Protein AF-U4KKZ5-F1 (afdb_monomer)

Radius of gyration: 17.76 Å; Cα contacts (8 Å, |Δi|>4): 290; chains: 1; bounding box: 49×35×43 Å

Sequence (247 aa):
MKKPMIKIVYAYENKEDYIIRKEMIDYLNNRIDDILEKLKKNFYLIELPEAIVYTTYDLATNIFSDNRIPAFTRNGVIYIEPLEVYWLNYYEKLFKKKEFITSYYKNSIKEEILTILTHEMTHDSELFVDMPWDSDIWFEEGFCFYMPRKYLLSEAQYEEVVKIEKEKIINSKLKIGDESISMFGADSYDKESNLTLELLYAQAFLTVNQIMSYYKDDLIEPFKLYHEWFNEGMKEPLIRKFKHCFK

pLDDT: mean 89.56, std 10.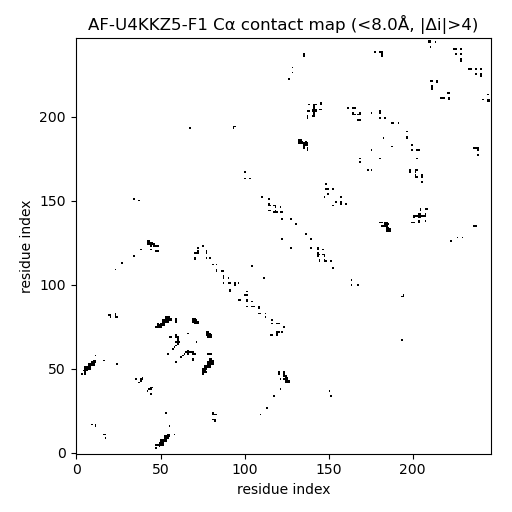39, range [40.94, 98.56]

Nearest PDB structures (foldseek):
  6kay-assembly1_A  TM=1.861E-01  e=1.466E+00  Homo sapiens

Structure (mmCIF, N/CA/C/O backbone):
data_AF-U4KKZ5-F1
#
_entry.id   AF-U4KKZ5-F1
#
loop_
_atom_site.group_PDB
_atom_site.id
_atom_site.type_symbol
_atom_site.label_atom_id
_atom_site.label_alt_id
_atom_site.label_comp_id
_atom_site.label_asym_id
_atom_site.label_entity_id
_atom_site.label_seq_id
_atom_site.pdbx_PDB_ins_code
_atom_site.Cartn_x
_atom_site.Cartn_y
_atom_site.Cartn_z
_atom_site.occupancy
_atom_site.B_iso_or_equiv
_atom_site.auth_seq_id
_atom_site.auth_comp_id
_atom_site.auth_asym_id
_atom_site.auth_atom_id
_atom_site.pdbx_PDB_model_num
ATOM 1 N N . MET A 1 1 ? -26.685 1.050 -18.945 1.00 40.94 1 MET A N 1
ATOM 2 C CA . MET A 1 1 ? -26.032 -0.021 -18.159 1.00 40.94 1 MET A CA 1
ATOM 3 C C . MET A 1 1 ? -25.791 0.524 -16.758 1.00 40.94 1 MET A C 1
ATOM 5 O O . MET A 1 1 ? -25.392 1.678 -16.660 1.00 40.94 1 MET A O 1
ATOM 9 N N . LYS A 1 2 ? -26.114 -0.218 -15.687 1.00 43.03 2 LYS A N 1
ATOM 10 C CA . LYS A 1 2 ? -25.758 0.209 -14.319 1.00 43.03 2 LYS A CA 1
ATOM 11 C C . LYS A 1 2 ? -24.229 0.220 -14.218 1.00 43.03 2 LYS A C 1
ATOM 13 O O . LYS A 1 2 ? -23.609 -0.746 -14.649 1.00 43.03 2 LYS A O 1
ATOM 18 N N . LYS A 1 3 ? -23.645 1.305 -13.699 1.00 52.62 3 LYS A N 1
ATOM 19 C CA . LYS A 1 3 ? -22.210 1.374 -13.379 1.00 52.62 3 LYS A CA 1
ATOM 20 C C . LYS A 1 3 ? -21.894 0.180 -12.456 1.00 52.62 3 LYS A C 1
ATOM 22 O O . LYS A 1 3 ? -22.664 -0.012 -11.509 1.00 52.62 3 LYS A O 1
ATOM 27 N N . PRO A 1 4 ? -20.871 -0.647 -12.737 1.00 61.50 4 PRO A N 1
ATOM 28 C CA . PRO A 1 4 ? -20.456 -1.675 -11.791 1.00 61.50 4 PRO A CA 1
ATOM 29 C C . PRO A 1 4 ? -20.13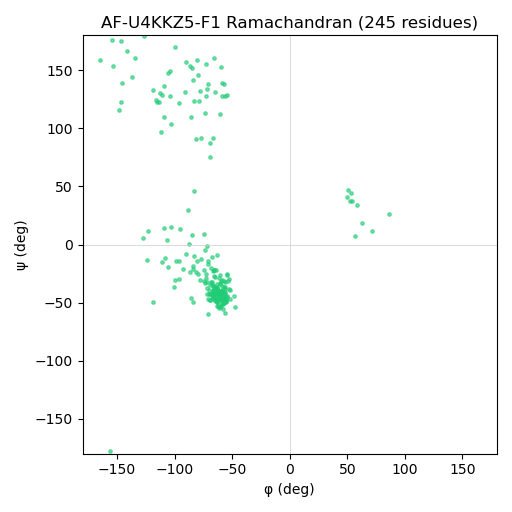1 -0.982 -10.466 1.00 61.50 4 PRO A C 1
ATOM 31 O O . PRO A 1 4 ? -19.442 0.039 -10.444 1.00 61.50 4 PRO A O 1
ATOM 34 N N . MET A 1 5 ? -20.742 -1.471 -9.392 1.00 80.44 5 MET A N 1
ATOM 35 C CA . MET A 1 5 ? -20.637 -0.902 -8.054 1.00 80.44 5 MET A CA 1
ATOM 36 C C . MET A 1 5 ? -19.947 -1.939 -7.181 1.00 80.44 5 MET A C 1
ATOM 38 O O . MET A 1 5 ? -20.450 -3.059 -7.068 1.00 80.44 5 MET A O 1
ATOM 42 N N . ILE A 1 6 ? -18.823 -1.549 -6.584 1.00 90.81 6 ILE A N 1
ATOM 43 C CA . ILE A 1 6 ? -18.097 -2.371 -5.616 1.00 90.81 6 ILE A CA 1
ATOM 44 C C . ILE A 1 6 ? -19.046 -2.678 -4.459 1.00 90.81 6 ILE A C 1
ATOM 46 O O . ILE A 1 6 ? -19.670 -1.775 -3.893 1.00 90.81 6 ILE A O 1
ATOM 50 N N . LYS A 1 7 ? -19.195 -3.956 -4.113 1.00 95.06 7 LYS A N 1
ATOM 51 C CA . LYS A 1 7 ? -20.010 -4.358 -2.965 1.00 95.06 7 LYS A CA 1
ATOM 52 C C . LYS A 1 7 ? -19.224 -4.112 -1.683 1.00 95.06 7 LYS A C 1
ATOM 54 O O . LYS A 1 7 ? -18.083 -4.540 -1.563 1.00 95.06 7 LYS A O 1
ATOM 59 N N . ILE A 1 8 ? -19.856 -3.483 -0.701 1.00 96.69 8 ILE A N 1
ATOM 60 C CA . ILE A 1 8 ? -19.276 -3.349 0.636 1.00 96.69 8 ILE A CA 1
ATOM 61 C C . ILE A 1 8 ? -19.822 -4.464 1.522 1.00 96.69 8 ILE A C 1
ATOM 63 O O . ILE A 1 8 ? -21.038 -4.591 1.688 1.00 96.69 8 ILE A O 1
ATOM 67 N N . VAL A 1 9 ? -18.922 -5.271 2.077 1.00 97.88 9 VAL A N 1
ATOM 68 C CA . VAL A 1 9 ? -19.235 -6.408 2.942 1.00 97.88 9 VAL A CA 1
ATOM 69 C C . VAL A 1 9 ? -18.615 -6.171 4.315 1.00 97.88 9 VAL A C 1
ATOM 71 O O . VAL A 1 9 ? -17.446 -5.817 4.432 1.00 97.88 9 VAL A O 1
ATOM 74 N N . TYR A 1 10 ? -19.408 -6.385 5.360 1.00 97.88 10 TYR A N 1
ATOM 75 C CA . TYR A 1 10 ? -18.970 -6.306 6.751 1.00 97.88 10 TYR A CA 1
ATOM 76 C C . TYR A 1 10 ? -18.937 -7.722 7.322 1.00 97.88 10 TYR A C 1
ATOM 78 O O . TYR A 1 10 ? -19.992 -8.332 7.503 1.00 97.88 10 TYR A O 1
ATOM 86 N N . ALA A 1 11 ? -17.743 -8.254 7.571 1.00 97.62 11 ALA A N 1
ATOM 87 C CA . ALA A 1 11 ? -17.539 -9.605 8.080 1.00 97.62 11 ALA A CA 1
ATOM 88 C C . ALA A 1 11 ? -16.986 -9.539 9.508 1.00 97.62 11 ALA A C 1
ATOM 90 O O . ALA A 1 11 ? -15.790 -9.367 9.719 1.00 97.62 11 ALA A O 1
ATOM 91 N N . TYR A 1 12 ? -17.875 -9.657 10.493 1.00 97.81 12 TYR A N 1
ATOM 92 C CA . TYR A 1 12 ? -17.535 -9.570 11.913 1.00 97.81 12 TYR A CA 1
ATOM 93 C C . TYR A 1 12 ? -18.267 -10.650 12.706 1.00 97.81 12 TYR A C 1
ATOM 95 O O . TYR A 1 12 ? -19.422 -10.959 12.412 1.00 97.81 12 TYR A O 1
ATOM 103 N N . GLU A 1 13 ? -17.610 -11.201 13.726 1.00 96.44 13 GLU A N 1
ATOM 104 C CA . GLU A 1 13 ? -18.203 -12.224 14.601 1.00 96.44 13 GLU A CA 1
ATOM 105 C C . GLU A 1 13 ? -19.256 -11.637 15.549 1.00 96.44 13 GLU A C 1
ATOM 107 O O . GLU A 1 13 ? -20.207 -12.315 15.940 1.00 96.44 13 GLU A O 1
ATOM 112 N N . ASN A 1 14 ? -19.102 -10.365 15.915 1.00 96.44 14 ASN A N 1
ATOM 113 C CA . ASN A 1 14 ? -20.005 -9.643 16.800 1.00 96.44 14 ASN A CA 1
ATOM 114 C C . ASN A 1 14 ? -20.195 -8.192 16.329 1.00 96.44 14 ASN A C 1
ATOM 116 O O . ASN A 1 14 ? -19.497 -7.682 15.449 1.00 96.44 14 ASN A O 1
ATOM 120 N N . LYS A 1 15 ? -21.198 -7.520 16.895 1.00 96.69 15 LYS A N 1
ATOM 121 C CA . LYS A 1 15 ? -21.574 -6.160 16.492 1.00 96.69 15 LYS A CA 1
ATOM 122 C C . LYS A 1 15 ? -20.561 -5.128 16.985 1.00 96.69 15 LYS A C 1
ATOM 124 O O . LYS A 1 15 ? -20.358 -4.104 16.335 1.00 96.69 15 LYS A O 1
ATOM 129 N N . GLU A 1 16 ? -19.961 -5.378 18.138 1.00 97.19 16 GLU A N 1
ATOM 130 C CA . GLU A 1 16 ? -18.989 -4.510 18.788 1.00 97.19 16 GLU A CA 1
ATOM 131 C C . GLU A 1 16 ? -17.757 -4.321 17.896 1.00 97.19 16 GLU A C 1
ATOM 133 O O . GLU A 1 16 ? -17.307 -3.188 17.720 1.00 97.19 16 GLU A O 1
ATOM 138 N N . ASP A 1 17 ? -17.302 -5.388 17.234 1.00 96.56 17 ASP A N 1
ATOM 139 C CA . ASP A 1 17 ? -16.206 -5.353 16.266 1.00 96.56 17 ASP A CA 1
ATOM 140 C C . ASP A 1 17 ? -16.475 -4.418 15.085 1.00 96.56 17 ASP A C 1
ATOM 142 O O . ASP A 1 17 ? -15.578 -3.680 14.667 1.00 96.56 17 ASP A O 1
ATOM 146 N N . TYR A 1 18 ? -17.706 -4.403 14.571 1.00 97.25 18 TYR A N 1
ATOM 147 C CA . TYR A 1 18 ? -18.105 -3.444 13.543 1.00 97.25 18 TYR A CA 1
ATOM 148 C C . TYR A 1 18 ? -18.126 -2.012 14.092 1.00 97.25 18 TYR A C 1
ATOM 150 O O . TYR A 1 18 ? -17.604 -1.094 13.458 1.00 97.25 18 TYR A O 1
ATOM 158 N N . ILE A 1 19 ? -18.713 -1.804 15.277 1.00 98.00 19 ILE A N 1
ATOM 159 C CA . ILE A 1 19 ? -18.889 -0.467 15.865 1.00 98.00 19 ILE A CA 1
ATOM 160 C C . ILE A 1 19 ? -17.544 0.243 16.043 1.00 98.00 19 ILE A C 1
ATOM 162 O O . ILE A 1 19 ? -17.433 1.408 15.667 1.00 98.00 19 ILE A O 1
ATOM 166 N N . ILE A 1 20 ? -16.524 -0.442 16.571 1.00 97.88 20 ILE A N 1
ATOM 167 C CA . ILE A 1 20 ? -15.209 0.174 16.813 1.00 97.88 20 ILE A CA 1
ATOM 168 C C . ILE A 1 20 ? -14.453 0.518 15.521 1.00 97.88 20 ILE A C 1
ATOM 170 O O . ILE A 1 20 ? -13.562 1.360 15.539 1.00 97.88 20 ILE A O 1
ATOM 174 N N . ARG A 1 21 ? -14.813 -0.113 14.397 1.00 98.06 21 ARG A N 1
ATOM 175 C CA . ARG A 1 21 ? -14.213 0.108 13.071 1.00 98.06 21 ARG A CA 1
ATOM 176 C C . ARG A 1 21 ? -14.994 1.094 12.212 1.00 98.06 21 ARG A C 1
ATOM 178 O O . ARG A 1 21 ? -14.480 1.566 11.201 1.00 98.06 21 ARG A O 1
ATOM 185 N N . LYS A 1 22 ? -16.230 1.414 12.604 1.00 97.56 22 LYS A N 1
ATOM 186 C CA . LYS A 1 22 ? -17.178 2.181 11.793 1.00 97.56 22 LYS A CA 1
ATOM 187 C C . LYS A 1 22 ? -16.631 3.537 11.346 1.00 97.56 22 LYS A C 1
ATOM 189 O O . LYS A 1 22 ? -16.842 3.898 10.198 1.00 97.56 22 LYS A O 1
ATOM 194 N N . GLU A 1 23 ? -15.930 4.271 12.213 1.00 98.00 23 GLU A N 1
ATOM 195 C CA . GLU A 1 23 ? -15.359 5.576 11.840 1.00 98.00 23 GLU A CA 1
ATOM 196 C C . GLU A 1 23 ? -14.390 5.447 10.659 1.00 98.00 23 GLU A C 1
ATOM 198 O O . GLU A 1 23 ? -14.511 6.182 9.678 1.00 98.00 23 GLU A O 1
ATOM 203 N N . MET A 1 24 ? -13.469 4.483 10.727 1.00 98.31 24 MET A N 1
ATOM 204 C CA . MET A 1 24 ? -12.477 4.294 9.676 1.00 98.31 24 MET A CA 1
ATOM 205 C C . MET A 1 24 ? -13.095 3.708 8.403 1.00 98.31 24 MET A C 1
ATOM 207 O O . MET A 1 24 ? -12.772 4.139 7.302 1.00 98.31 24 MET A O 1
ATOM 211 N N . ILE A 1 25 ? -14.061 2.797 8.536 1.00 98.38 25 ILE A N 1
ATOM 212 C CA . ILE A 1 25 ? -14.866 2.298 7.411 1.00 98.38 25 ILE A CA 1
ATOM 213 C C . ILE A 1 25 ? -15.585 3.446 6.692 1.00 98.38 25 ILE A C 1
ATOM 215 O O . ILE A 1 25 ? -15.548 3.521 5.466 1.00 98.38 25 ILE A O 1
ATOM 219 N N . ASP A 1 26 ? -16.240 4.339 7.438 1.00 98.00 26 ASP A N 1
ATOM 220 C CA . ASP A 1 26 ? -16.951 5.485 6.869 1.00 98.00 26 ASP A CA 1
ATOM 221 C C . ASP A 1 26 ? -15.961 6.428 6.161 1.00 98.00 26 ASP A C 1
ATOM 223 O O . ASP A 1 26 ? -16.236 6.895 5.055 1.00 98.00 26 ASP A O 1
ATOM 227 N N . TYR A 1 27 ? -14.783 6.665 6.753 1.00 97.69 27 TYR A N 1
ATOM 228 C CA . TYR A 1 27 ? -13.701 7.425 6.119 1.00 97.69 27 TYR A CA 1
ATOM 229 C C . TYR A 1 27 ? -13.260 6.799 4.788 1.00 97.69 27 TYR A C 1
ATOM 231 O O . TYR A 1 27 ? -13.229 7.502 3.779 1.00 97.69 27 TYR A O 1
ATOM 239 N N . LEU A 1 28 ? -12.974 5.493 4.759 1.00 97.44 28 LEU A N 1
ATOM 240 C CA . LEU A 1 28 ? -12.543 4.781 3.552 1.00 97.44 28 LEU A CA 1
ATOM 241 C C . LEU A 1 28 ? -13.632 4.796 2.474 1.00 97.44 28 LEU A C 1
ATOM 243 O O . LEU A 1 28 ? -13.373 5.192 1.338 1.00 97.44 28 LEU A O 1
ATOM 247 N N . ASN A 1 29 ? -14.872 4.452 2.835 1.00 96.06 29 ASN A N 1
ATOM 248 C CA . ASN A 1 29 ? -16.002 4.404 1.906 1.00 96.06 29 ASN A CA 1
ATOM 249 C C . ASN A 1 29 ? -16.266 5.754 1.230 1.00 96.06 29 ASN A C 1
ATOM 251 O O . ASN A 1 29 ? -16.524 5.798 0.029 1.00 96.06 29 ASN A O 1
ATOM 255 N N . ASN A 1 30 ? -16.135 6.860 1.968 1.00 95.75 30 ASN A N 1
ATOM 256 C CA . ASN A 1 30 ? -16.305 8.210 1.422 1.00 95.75 30 ASN A CA 1
ATOM 257 C C . ASN A 1 30 ? -15.211 8.611 0.415 1.00 95.75 30 ASN A C 1
ATOM 259 O O . ASN A 1 30 ? -15.337 9.642 -0.246 1.00 95.75 30 ASN A O 1
ATOM 263 N N . ARG A 1 31 ? -14.129 7.831 0.300 1.00 95.00 31 ARG A N 1
ATOM 264 C CA . ARG A 1 31 ? -13.000 8.092 -0.601 1.00 95.00 31 ARG A CA 1
ATOM 265 C C . ARG A 1 31 ? -12.933 7.138 -1.789 1.00 95.00 31 ARG A C 1
ATOM 267 O O . ARG A 1 31 ? -12.197 7.441 -2.722 1.00 95.00 31 ARG A O 1
ATOM 274 N N . ILE A 1 32 ? -13.703 6.045 -1.794 1.00 92.50 32 ILE A N 1
ATOM 275 C CA . ILE A 1 32 ? -13.660 5.027 -2.859 1.00 92.50 32 ILE A CA 1
ATOM 276 C C . ILE A 1 32 ? -13.888 5.653 -4.237 1.00 92.50 32 ILE A C 1
ATOM 278 O O . ILE A 1 32 ? -13.111 5.400 -5.149 1.00 92.50 32 ILE A O 1
ATOM 282 N N . ASP A 1 33 ? -14.905 6.502 -4.404 1.00 90.06 33 ASP A N 1
ATOM 283 C CA . ASP A 1 33 ? -15.184 7.099 -5.716 1.00 90.06 33 ASP A CA 1
ATOM 284 C C . ASP A 1 33 ? -14.025 7.993 -6.211 1.00 90.06 33 ASP A C 1
ATOM 286 O O . ASP A 1 33 ? -13.625 7.869 -7.369 1.00 90.06 33 ASP A O 1
ATOM 290 N N . ASP A 1 34 ? -13.427 8.819 -5.336 1.00 90.94 34 ASP A N 1
ATOM 291 C CA . ASP A 1 34 ? -12.234 9.639 -5.650 1.00 90.94 34 ASP A CA 1
ATOM 292 C C . ASP A 1 34 ? -11.032 8.758 -6.027 1.00 90.94 34 ASP A C 1
ATOM 294 O O . ASP A 1 34 ? -10.327 9.029 -7.001 1.00 90.94 34 ASP A O 1
ATOM 298 N N . ILE A 1 35 ? -10.822 7.665 -5.286 1.00 90.88 35 ILE A N 1
ATOM 299 C CA . ILE A 1 35 ? -9.773 6.683 -5.574 1.00 90.88 35 ILE A CA 1
ATOM 300 C C . ILE A 1 35 ? -9.972 6.080 -6.964 1.00 90.88 35 ILE A C 1
ATOM 302 O O . ILE A 1 35 ? -9.060 6.117 -7.789 1.00 90.88 35 ILE A O 1
ATOM 306 N N . LEU A 1 36 ? -11.164 5.556 -7.250 1.00 88.75 36 LEU A N 1
ATOM 307 C CA . LEU A 1 36 ? -11.449 4.889 -8.517 1.00 88.75 36 LEU A CA 1
ATOM 308 C C . LEU A 1 36 ? -11.336 5.839 -9.705 1.00 88.75 36 LEU A C 1
ATOM 310 O O . LEU A 1 36 ? -10.882 5.427 -10.770 1.00 88.75 36 LEU A O 1
ATOM 314 N N . GLU A 1 37 ? -11.744 7.098 -9.554 1.00 89.44 37 GLU A N 1
ATOM 315 C CA . GLU A 1 37 ? -11.560 8.108 -10.596 1.00 89.44 37 GLU A CA 1
ATOM 316 C C . GLU A 1 37 ? -10.075 8.356 -10.884 1.00 89.44 37 GLU A C 1
ATOM 318 O O . GLU A 1 37 ? -9.675 8.411 -12.051 1.00 89.44 37 GLU A O 1
ATOM 323 N N . LYS A 1 38 ? -9.239 8.436 -9.842 1.00 89.25 38 LYS A N 1
ATOM 324 C CA . LYS A 1 38 ? -7.786 8.593 -9.987 1.00 89.25 38 LYS A CA 1
ATOM 325 C C . LYS A 1 38 ? -7.123 7.359 -10.594 1.00 89.25 38 LYS A C 1
ATOM 327 O O . LYS A 1 38 ? -6.305 7.522 -11.499 1.00 89.25 38 LYS A O 1
ATOM 332 N N . LEU A 1 39 ? -7.479 6.152 -10.160 1.00 87.25 39 LEU A N 1
ATOM 333 C CA . LEU A 1 39 ? -6.927 4.915 -10.721 1.00 87.25 39 LEU A CA 1
ATOM 334 C C . LEU A 1 39 ? -7.352 4.731 -12.183 1.00 87.25 39 LEU A C 1
ATOM 336 O O . LEU A 1 39 ? -6.517 4.475 -13.040 1.00 87.25 39 LEU A O 1
ATOM 340 N N . LYS A 1 40 ? -8.617 4.988 -12.531 1.00 88.38 40 LYS A N 1
ATOM 341 C CA . LYS A 1 40 ? -9.076 4.938 -13.932 1.00 88.38 40 LYS A CA 1
ATOM 342 C C . LYS A 1 40 ? -8.339 5.915 -14.829 1.00 88.38 40 LYS A C 1
ATOM 344 O O . LYS A 1 40 ? -7.925 5.558 -15.927 1.00 88.38 40 LYS A O 1
ATOM 349 N N . LYS A 1 41 ? -8.205 7.160 -14.370 1.00 86.12 41 LYS A N 1
ATOM 350 C CA . LYS A 1 41 ? -7.596 8.231 -15.157 1.00 86.12 41 LYS A CA 1
ATOM 351 C C . LYS A 1 41 ? -6.114 7.986 -15.407 1.00 86.12 41 LYS A C 1
ATOM 353 O O . LYS A 1 41 ? -5.635 8.319 -16.486 1.00 86.12 41 LYS A O 1
ATOM 358 N N . ASN A 1 42 ? -5.402 7.482 -14.404 1.00 82.50 42 ASN A N 1
ATOM 359 C CA . ASN A 1 42 ? -3.951 7.434 -14.462 1.00 82.50 42 ASN A CA 1
ATOM 360 C C . ASN A 1 42 ? -3.402 6.008 -14.709 1.00 82.50 42 ASN A C 1
ATOM 362 O O . ASN A 1 42 ? -2.275 5.910 -15.169 1.00 82.50 42 ASN A O 1
ATOM 366 N N . PHE A 1 43 ? -4.167 4.930 -14.458 1.00 76.38 43 PHE A N 1
ATOM 367 C CA . PHE A 1 43 ? -3.654 3.539 -14.382 1.00 76.38 43 PHE A CA 1
ATOM 368 C C . PHE A 1 43 ? -4.379 2.527 -15.248 1.00 76.38 43 PHE A C 1
ATOM 370 O O . PHE A 1 43 ? -4.075 1.349 -15.170 1.00 76.38 43 PHE A O 1
ATOM 377 N N . TYR A 1 44 ? -5.323 2.952 -16.085 1.00 81.38 44 TYR A N 1
ATOM 378 C CA . TYR A 1 44 ? -6.091 2.005 -16.896 1.00 81.38 44 TYR A CA 1
ATOM 379 C C . TYR A 1 44 ? -6.751 0.908 -16.035 1.00 81.38 44 TYR A C 1
ATOM 381 O O . TYR A 1 44 ? -6.851 -0.238 -16.456 1.00 81.38 44 TYR A O 1
ATOM 389 N N . LEU A 1 45 ? -7.231 1.263 -14.834 1.00 80.88 45 LEU A N 1
ATOM 390 C CA . LEU A 1 45 ? -8.071 0.379 -14.020 1.00 80.88 45 LEU A CA 1
ATOM 391 C C . LEU A 1 45 ? -9.439 0.220 -14.703 1.00 80.88 45 LEU A C 1
ATOM 393 O O . LEU A 1 45 ? -10.357 1.022 -14.486 1.00 80.88 45 LEU A O 1
ATOM 397 N N . ILE A 1 46 ? -9.548 -0.755 -15.603 1.00 75.62 46 ILE A N 1
ATOM 398 C CA . ILE A 1 46 ? -10.763 -1.014 -16.381 1.00 75.62 46 ILE A CA 1
ATOM 399 C C . ILE A 1 46 ? -11.725 -1.874 -15.563 1.00 75.62 46 ILE A C 1
ATOM 401 O O . ILE A 1 46 ? -12.902 -1.510 -15.423 1.00 75.62 46 ILE A O 1
ATOM 405 N N . GLU A 1 47 ? -11.219 -2.965 -14.993 1.00 80.56 47 GLU A N 1
ATOM 406 C CA . GLU A 1 47 ? -11.971 -3.827 -14.090 1.00 80.56 47 GLU A CA 1
ATOM 407 C C . GLU A 1 47 ? -11.923 -3.280 -12.662 1.00 80.56 47 GLU A C 1
ATOM 409 O O . GLU A 1 47 ? -10.953 -2.667 -12.227 1.00 80.56 47 GLU A O 1
ATOM 414 N N . LEU A 1 48 ? -13.046 -3.392 -11.957 1.00 85.31 48 LEU A N 1
ATOM 415 C CA . LEU A 1 48 ? -13.148 -2.973 -10.564 1.00 85.31 48 LEU A CA 1
ATOM 416 C C . LEU A 1 48 ? -13.174 -4.221 -9.692 1.00 85.31 48 LEU A C 1
ATOM 418 O O . LEU A 1 48 ? -13.836 -5.184 -10.095 1.00 85.31 48 LEU A O 1
ATOM 422 N N . PRO A 1 49 ? -12.627 -4.158 -8.467 1.00 88.81 49 PRO A N 1
ATOM 423 C CA . PRO A 1 49 ? -12.844 -5.225 -7.510 1.00 88.81 49 PRO A CA 1
ATOM 424 C C . PRO A 1 49 ? -14.349 -5.413 -7.296 1.00 88.81 49 PRO A C 1
ATOM 426 O O . PRO A 1 49 ? -15.131 -4.459 -7.198 1.00 88.81 49 PRO A O 1
ATOM 429 N N . GLU A 1 50 ? -14.783 -6.664 -7.223 1.00 92.69 50 GLU A N 1
ATOM 430 C CA . GLU A 1 50 ? -16.184 -7.017 -7.037 1.00 92.69 50 GLU A CA 1
ATOM 431 C C . GLU A 1 50 ? -16.697 -6.587 -5.661 1.00 92.69 50 GLU A C 1
ATOM 433 O O . GLU A 1 50 ? -17.867 -6.202 -5.510 1.00 92.69 50 GLU A O 1
ATOM 438 N N . ALA A 1 51 ? -15.833 -6.681 -4.647 1.00 95.44 51 ALA A N 1
ATOM 439 C CA . ALA A 1 51 ? -16.176 -6.369 -3.273 1.00 95.44 51 ALA A CA 1
ATOM 440 C C . ALA A 1 51 ? -14.973 -5.934 -2.426 1.00 95.44 51 ALA A C 1
ATOM 442 O O . ALA A 1 51 ? -13.844 -6.360 -2.650 1.00 95.44 51 ALA A O 1
ATOM 443 N N . ILE A 1 52 ? -15.268 -5.145 -1.392 1.00 97.69 52 ILE A N 1
ATOM 444 C CA . ILE A 1 52 ? -14.378 -4.880 -0.260 1.00 97.69 52 ILE A CA 1
ATOM 445 C C . ILE A 1 52 ? -15.023 -5.496 0.978 1.00 97.69 52 ILE A C 1
ATOM 447 O O . ILE A 1 52 ? -16.163 -5.173 1.329 1.00 97.69 52 ILE A O 1
ATOM 451 N N . VAL A 1 53 ? -14.288 -6.384 1.633 1.00 98.38 53 VAL A N 1
ATOM 452 C CA . VAL A 1 53 ? -14.653 -7.052 2.875 1.00 98.38 53 VAL A CA 1
ATOM 453 C C . VAL A 1 53 ? -13.890 -6.387 4.013 1.00 98.38 53 VAL A C 1
ATOM 455 O O . VAL A 1 53 ? -12.701 -6.630 4.216 1.00 98.38 53 VAL A O 1
ATOM 458 N N . TYR A 1 54 ? -14.592 -5.561 4.785 1.00 98.56 54 TYR A N 1
ATOM 459 C CA . TYR A 1 54 ? -14.080 -5.066 6.055 1.00 98.56 54 TYR A CA 1
ATOM 460 C C . TYR A 1 54 ? -14.242 -6.156 7.111 1.00 98.56 54 TYR A C 1
ATOM 462 O O . TYR A 1 54 ? -15.350 -6.654 7.331 1.00 98.56 54 TYR A O 1
ATOM 470 N N . THR A 1 55 ? -13.139 -6.531 7.751 1.00 98.31 55 THR A N 1
ATOM 471 C CA . THR A 1 55 ? -13.084 -7.692 8.646 1.00 98.31 55 THR A CA 1
ATOM 472 C C . THR A 1 55 ? -12.113 -7.468 9.804 1.00 98.31 55 THR A C 1
ATOM 474 O O . THR A 1 55 ? -11.459 -6.429 9.877 1.00 98.31 55 THR A O 1
ATOM 477 N N . THR A 1 56 ? -12.051 -8.406 10.750 1.00 97.75 56 THR A N 1
ATOM 478 C CA . THR A 1 56 ? -11.009 -8.427 11.783 1.00 97.75 56 THR A CA 1
ATOM 479 C C . THR A 1 56 ? -9.706 -9.030 11.249 1.00 97.75 56 THR A C 1
ATOM 481 O O . THR A 1 56 ? -9.738 -9.815 10.296 1.00 97.75 56 THR A O 1
ATOM 484 N N . TYR A 1 57 ? -8.576 -8.721 11.896 1.00 96.38 57 TYR A N 1
ATOM 485 C CA . TYR A 1 57 ? -7.295 -9.405 11.664 1.00 96.38 57 TYR A CA 1
ATOM 486 C C . TYR A 1 57 ? -7.449 -10.931 11.667 1.00 96.38 57 TYR A C 1
ATOM 488 O O . TYR A 1 57 ? -7.105 -11.572 10.681 1.00 96.38 57 TYR A O 1
ATOM 496 N N . ASP A 1 58 ? -8.026 -11.507 12.728 1.00 95.50 58 ASP A N 1
ATOM 497 C CA . ASP A 1 58 ? -8.087 -12.964 12.879 1.00 95.50 58 ASP A CA 1
ATOM 498 C C . ASP A 1 58 ? -8.897 -13.638 11.766 1.00 95.50 58 ASP A C 1
ATOM 500 O O . ASP A 1 58 ? -8.493 -14.685 11.258 1.00 95.50 58 ASP A O 1
ATOM 504 N N . LEU A 1 59 ? -10.008 -13.026 11.346 1.00 96.94 59 LEU A N 1
ATOM 505 C CA . LEU A 1 59 ? -10.790 -13.516 10.214 1.00 96.94 59 LEU A CA 1
ATOM 506 C C . LEU A 1 59 ? -10.016 -13.378 8.894 1.00 96.94 59 LEU A C 1
ATOM 508 O O . LEU A 1 59 ? -10.025 -14.304 8.084 1.00 96.94 59 LEU A O 1
ATOM 512 N N . ALA A 1 60 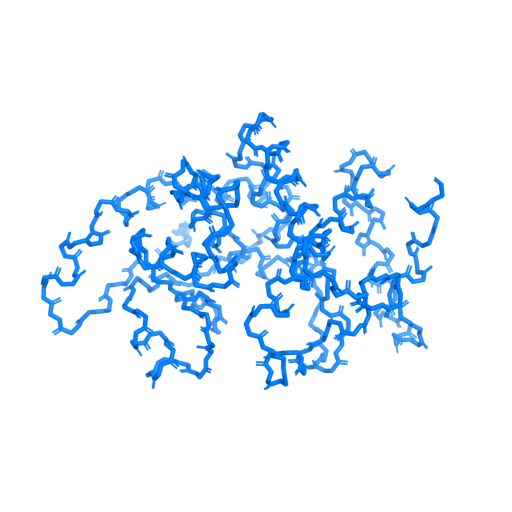? -9.322 -12.256 8.672 1.00 96.38 60 ALA A N 1
ATOM 513 C CA . ALA A 1 60 ? -8.535 -12.036 7.458 1.00 96.38 60 ALA A CA 1
ATOM 514 C C . ALA A 1 60 ? -7.394 -13.057 7.315 1.00 96.38 60 ALA A C 1
ATOM 516 O O . ALA A 1 60 ? -7.231 -13.637 6.241 1.00 96.38 60 ALA A O 1
ATOM 517 N N . THR A 1 61 ? -6.636 -13.290 8.389 1.00 93.62 61 THR A N 1
ATOM 518 C CA . THR A 1 61 ? -5.355 -14.014 8.339 1.00 93.62 61 THR A CA 1
ATOM 519 C C . THR A 1 61 ? -5.428 -15.482 8.743 1.00 93.62 61 THR A C 1
ATOM 521 O O . THR A 1 61 ? -4.446 -16.187 8.550 1.00 93.62 61 THR A O 1
ATOM 524 N N . ASN A 1 62 ? -6.525 -15.934 9.365 1.00 93.94 62 ASN A N 1
ATOM 525 C CA . ASN A 1 62 ? -6.668 -17.334 9.793 1.00 93.94 62 ASN A CA 1
ATOM 526 C C . ASN A 1 62 ? -7.917 -18.035 9.233 1.00 93.94 62 ASN A C 1
ATOM 528 O O . ASN A 1 62 ? -8.035 -19.251 9.379 1.00 93.94 62 ASN A O 1
ATOM 532 N N . ILE A 1 63 ? -8.879 -17.299 8.658 1.00 95.50 63 ILE A N 1
ATOM 533 C CA . ILE A 1 63 ? -10.137 -17.871 8.140 1.00 95.50 63 ILE A CA 1
ATOM 534 C C . ILE A 1 63 ? -10.284 -17.644 6.634 1.00 95.50 63 ILE A C 1
ATOM 536 O O . ILE A 1 63 ? -10.594 -18.580 5.900 1.00 95.50 63 ILE A O 1
ATOM 540 N N . PHE A 1 64 ? -10.086 -16.413 6.156 1.00 94.19 64 PHE A N 1
ATOM 541 C CA . PHE A 1 64 ? -10.233 -16.074 4.734 1.00 94.19 64 PHE A CA 1
ATOM 542 C C . PHE A 1 64 ? -8.959 -16.316 3.913 1.00 94.19 64 PHE A C 1
ATOM 544 O O . PHE A 1 64 ? -9.034 -16.524 2.696 1.00 94.19 64 PHE A O 1
ATOM 551 N N . SER A 1 65 ? -7.804 -16.321 4.572 1.00 91.62 65 SER A N 1
ATOM 552 C CA . SER A 1 65 ? -6.497 -16.614 3.987 1.00 91.62 65 SER A CA 1
ATOM 553 C C . SER A 1 65 ? -5.537 -17.134 5.055 1.00 91.62 65 SER A C 1
ATOM 555 O O . SER A 1 65 ? -5.884 -17.124 6.233 1.00 91.62 65 SER A O 1
ATOM 557 N N . ASP A 1 66 ? -4.334 -17.512 4.622 1.00 86.69 66 ASP A N 1
ATOM 558 C CA . ASP A 1 66 ? -3.167 -17.745 5.481 1.00 86.69 66 ASP A CA 1
ATOM 559 C C . ASP A 1 66 ? -2.170 -16.562 5.407 1.00 86.69 66 ASP A C 1
ATOM 561 O O . ASP A 1 66 ? -1.007 -16.672 5.807 1.00 86.69 66 ASP A O 1
ATOM 565 N N . ASN A 1 67 ? -2.603 -15.412 4.866 1.00 85.31 67 ASN A N 1
ATOM 566 C CA . ASN A 1 67 ? -1.756 -14.233 4.710 1.00 85.31 67 ASN A CA 1
ATOM 567 C C . ASN A 1 67 ? -1.464 -13.605 6.070 1.00 85.31 67 ASN A C 1
ATOM 569 O O . ASN A 1 67 ? -2.342 -13.437 6.909 1.00 85.31 67 ASN A O 1
ATOM 573 N N . ARG A 1 68 ? -0.215 -13.185 6.278 1.00 88.19 68 ARG A N 1
ATOM 574 C CA . ARG A 1 68 ? 0.245 -12.628 7.564 1.00 88.19 68 ARG A CA 1
ATOM 575 C C . ARG A 1 68 ? -0.121 -11.157 7.769 1.00 88.19 68 ARG A C 1
ATOM 577 O O . ARG A 1 68 ? 0.004 -10.650 8.885 1.00 88.19 68 ARG A O 1
ATOM 584 N N . ILE A 1 69 ? -0.528 -10.479 6.700 1.00 91.12 69 ILE A N 1
ATOM 585 C CA . ILE A 1 69 ? -0.961 -9.083 6.688 1.00 91.12 69 ILE A CA 1
ATOM 586 C C . ILE A 1 69 ? -2.470 -9.086 6.404 1.00 91.12 69 ILE A C 1
ATOM 588 O O . ILE A 1 69 ? -2.895 -9.727 5.443 1.00 91.12 69 ILE A O 1
ATOM 592 N N . PRO A 1 70 ? -3.304 -8.408 7.214 1.00 94.75 70 PRO A N 1
ATOM 593 C CA . PRO A 1 70 ? -4.759 -8.413 7.054 1.00 94.75 70 PRO A CA 1
ATOM 594 C C . PRO A 1 70 ? -5.215 -7.392 6.000 1.00 94.75 70 PRO A C 1
ATOM 596 O O . PRO A 1 70 ? -6.116 -6.591 6.247 1.00 94.75 70 PRO A O 1
ATOM 599 N N . ALA A 1 71 ? -4.537 -7.389 4.859 1.00 96.31 71 ALA A N 1
ATOM 600 C CA . ALA A 1 71 ? -4.844 -6.626 3.662 1.00 96.31 71 ALA A CA 1
ATOM 601 C C . ALA A 1 71 ? -4.371 -7.474 2.481 1.00 96.31 71 ALA A C 1
ATOM 603 O O . ALA A 1 71 ? -3.195 -7.829 2.443 1.00 96.31 71 ALA A O 1
ATOM 604 N N . PHE A 1 72 ? -5.301 -7.915 1.636 1.00 94.56 72 PHE A N 1
ATOM 605 C CA . PHE A 1 72 ? -4.986 -8.698 0.442 1.00 94.56 72 PHE A CA 1
ATOM 606 C C . PHE A 1 72 ? -6.172 -8.746 -0.521 1.00 94.56 72 PHE A C 1
ATOM 608 O O . PHE A 1 72 ? -7.336 -8.630 -0.114 1.00 94.56 72 PHE A O 1
ATOM 615 N N . THR A 1 73 ? -5.871 -9.043 -1.780 1.00 92.50 73 THR A N 1
ATOM 616 C CA . THR A 1 73 ? -6.851 -9.271 -2.840 1.00 92.50 73 THR A CA 1
ATOM 617 C C . THR A 1 73 ? -6.890 -10.742 -3.232 1.00 92.50 73 THR A C 1
ATOM 619 O O . THR A 1 73 ? -5.866 -11.409 -3.365 1.00 92.50 73 THR A O 1
ATOM 622 N N . ARG A 1 74 ? -8.096 -11.289 -3.404 1.00 89.81 74 ARG A N 1
ATOM 623 C CA . ARG A 1 74 ? -8.299 -12.667 -3.862 1.00 89.81 74 ARG A CA 1
ATOM 624 C C . ARG A 1 74 ? -9.550 -12.767 -4.716 1.00 89.81 74 ARG A C 1
ATOM 626 O O . ARG A 1 74 ? -10.643 -12.491 -4.232 1.00 89.81 74 ARG A O 1
ATOM 633 N N . ASN A 1 75 ? -9.399 -13.243 -5.953 1.00 87.31 75 ASN A N 1
ATOM 634 C CA . ASN A 1 75 ? -10.506 -13.446 -6.897 1.00 87.31 75 ASN A CA 1
ATOM 635 C C . ASN A 1 75 ? -11.401 -12.194 -7.033 1.00 87.31 75 ASN A C 1
ATOM 637 O O . ASN A 1 75 ? -12.621 -12.294 -6.906 1.00 87.31 75 ASN A O 1
ATOM 641 N N . GLY A 1 76 ? -10.792 -11.014 -7.194 1.00 88.12 76 GLY A N 1
ATOM 642 C CA . GLY A 1 76 ? -11.507 -9.736 -7.300 1.00 88.12 76 GLY A CA 1
ATOM 643 C C . GLY A 1 76 ? -12.150 -9.242 -5.997 1.00 88.12 76 GLY A C 1
ATOM 644 O O . GLY A 1 76 ? -12.969 -8.326 -6.027 1.00 88.12 76 GLY A O 1
ATOM 645 N N . VAL A 1 77 ? -11.832 -9.838 -4.843 1.00 94.94 77 VAL A N 1
ATOM 646 C CA . VAL A 1 77 ? -12.331 -9.407 -3.530 1.00 94.94 77 VAL A CA 1
ATOM 647 C C . VAL A 1 77 ? -11.173 -8.938 -2.662 1.00 94.94 77 VAL A C 1
ATOM 649 O O . VAL A 1 77 ? -10.240 -9.698 -2.408 1.00 94.94 77 VAL A O 1
ATOM 652 N N . ILE A 1 78 ? -11.269 -7.707 -2.167 1.00 96.75 78 ILE A N 1
ATOM 653 C CA . ILE A 1 78 ? -10.300 -7.120 -1.239 1.00 96.75 78 ILE A CA 1
ATOM 654 C C . ILE A 1 78 ? -10.748 -7.413 0.189 1.00 96.75 78 ILE A C 1
ATOM 656 O O . ILE A 1 78 ? -11.898 -7.156 0.541 1.00 96.75 78 ILE A O 1
ATOM 660 N N . TYR A 1 79 ? -9.844 -7.898 1.030 1.00 98.06 79 TYR A N 1
ATOM 661 C CA . TYR A 1 79 ? -10.057 -8.087 2.462 1.00 98.06 79 TYR A CA 1
ATOM 662 C C . TYR A 1 79 ? -9.169 -7.113 3.215 1.00 98.06 79 TYR A C 1
ATOM 664 O O . TYR A 1 79 ? -7.980 -7.044 2.927 1.00 98.06 79 TYR A O 1
ATOM 672 N N . ILE A 1 80 ? -9.721 -6.371 4.176 1.00 98.25 80 ILE A N 1
ATOM 673 C CA . ILE A 1 80 ? -8.933 -5.410 4.954 1.00 98.25 80 ILE A CA 1
ATOM 674 C C . ILE A 1 80 ? -9.415 -5.295 6.404 1.00 98.25 80 ILE A C 1
ATOM 676 O O . ILE A 1 80 ? -10.618 -5.254 6.679 1.00 98.25 80 ILE A O 1
ATOM 680 N N . GLU A 1 81 ? -8.464 -5.214 7.335 1.00 98.06 81 GLU A N 1
ATOM 681 C CA . GLU A 1 81 ? -8.669 -4.783 8.722 1.00 98.06 81 GLU A CA 1
ATOM 682 C C . GLU A 1 81 ? -8.587 -3.247 8.804 1.00 98.06 81 GLU A C 1
ATOM 684 O O . GLU A 1 81 ? -7.504 -2.693 8.639 1.00 98.06 81 GLU A O 1
ATOM 689 N N . PRO A 1 82 ? -9.691 -2.515 9.042 1.00 97.94 82 PRO A N 1
ATOM 690 C CA . PRO A 1 82 ? -9.671 -1.052 9.065 1.00 97.94 82 PRO A CA 1
ATOM 691 C C . PRO A 1 82 ? -9.327 -0.446 10.441 1.00 97.94 82 PRO A C 1
ATOM 693 O O . PRO A 1 82 ? -9.340 0.772 10.583 1.00 97.94 82 PRO A O 1
ATOM 696 N N . LEU A 1 83 ? -9.075 -1.237 11.489 1.00 97.75 83 LEU A N 1
ATOM 697 C CA . LEU A 1 83 ? -8.869 -0.707 12.839 1.00 97.75 83 LEU A CA 1
ATOM 698 C C . LEU A 1 83 ? -7.495 -0.026 13.001 1.00 97.75 83 LEU A C 1
ATOM 700 O O . LEU A 1 83 ? -6.460 -0.685 13.053 1.00 97.75 83 LEU A O 1
ATOM 704 N N . GLU A 1 84 ? -7.479 1.295 13.195 1.00 97.62 84 GLU A N 1
ATOM 705 C CA . GLU A 1 84 ? -6.246 2.097 13.330 1.00 97.62 84 GLU A CA 1
ATOM 706 C C . GLU A 1 84 ? -5.293 1.583 14.421 1.00 97.62 84 GLU A C 1
ATOM 708 O O . GLU A 1 84 ? -4.088 1.450 14.199 1.00 97.62 84 GLU A O 1
ATOM 713 N N . VAL A 1 85 ? -5.823 1.232 15.600 1.00 96.38 85 VAL A N 1
ATOM 714 C CA . VAL A 1 85 ? -4.997 0.747 16.719 1.00 96.38 85 VAL A CA 1
ATOM 715 C C . VAL A 1 85 ? -4.314 -0.589 16.411 1.00 96.38 85 VAL A C 1
ATOM 717 O O . VAL A 1 85 ? -3.228 -0.845 16.931 1.00 96.38 85 VAL A O 1
ATOM 720 N N . TYR A 1 86 ? -4.897 -1.424 15.544 1.00 95.94 86 TYR A N 1
ATOM 721 C CA . TYR A 1 86 ? -4.235 -2.643 15.083 1.00 95.94 86 TYR A CA 1
ATOM 722 C C . TYR A 1 86 ? -2.963 -2.290 14.298 1.00 95.94 86 TYR A C 1
ATOM 724 O O . TYR A 1 86 ? -1.877 -2.746 14.661 1.00 95.94 86 TYR A O 1
ATOM 732 N N . TRP A 1 87 ? -3.077 -1.422 13.289 1.00 97.12 87 TRP A N 1
ATOM 733 C CA . TRP A 1 87 ? -1.954 -1.035 12.431 1.00 97.12 87 TRP A CA 1
ATOM 734 C C . TRP A 1 87 ? -0.865 -0.282 13.196 1.00 97.12 87 TRP A C 1
ATOM 736 O O . TRP A 1 87 ? 0.320 -0.565 13.026 1.00 97.12 87 TRP A O 1
ATOM 746 N N . LEU A 1 88 ? -1.241 0.609 14.119 1.00 96.00 88 LEU A N 1
ATOM 747 C CA . LEU A 1 88 ? -0.274 1.267 15.004 1.00 96.00 88 LEU A CA 1
ATOM 748 C C . LEU A 1 88 ? 0.532 0.242 15.807 1.00 96.00 88 LEU A C 1
ATOM 750 O O . LEU A 1 88 ? 1.762 0.290 15.815 1.00 96.00 88 LEU A O 1
ATOM 754 N N . ASN A 1 89 ? -0.141 -0.725 16.436 1.00 95.19 89 ASN A N 1
ATOM 755 C CA . ASN A 1 89 ? 0.528 -1.781 17.195 1.00 95.19 89 ASN A CA 1
ATOM 756 C C . ASN A 1 89 ? 1.403 -2.673 16.301 1.00 95.19 89 ASN A C 1
ATOM 758 O O . ASN A 1 89 ? 2.493 -3.076 16.719 1.00 95.19 89 ASN A O 1
ATOM 762 N N . TYR A 1 90 ? 0.949 -2.964 15.078 1.00 94.44 90 TYR A N 1
ATOM 763 C CA . TYR A 1 90 ? 1.704 -3.712 14.075 1.00 94.44 90 TYR A CA 1
ATOM 764 C C . TYR A 1 90 ? 3.038 -3.018 13.761 1.00 94.44 90 TYR A C 1
ATOM 766 O O . TYR A 1 90 ? 4.102 -3.607 13.982 1.00 94.44 90 TYR A O 1
ATOM 774 N N . TYR A 1 91 ? 3.009 -1.740 13.370 1.00 94.06 91 TYR A N 1
ATOM 775 C CA . TYR A 1 91 ? 4.222 -0.981 13.053 1.00 94.06 91 TYR A CA 1
ATOM 776 C C . TYR A 1 91 ? 5.112 -0.735 14.281 1.00 94.06 91 TYR A C 1
ATOM 778 O O . TYR A 1 91 ? 6.337 -0.869 14.192 1.00 94.06 91 TYR A O 1
ATOM 786 N N . GLU A 1 92 ? 4.540 -0.445 15.458 1.00 92.88 92 GLU A N 1
ATOM 787 C CA . GLU A 1 92 ? 5.317 -0.300 16.699 1.00 92.88 92 GLU A CA 1
ATOM 788 C C . GLU A 1 92 ? 6.100 -1.579 17.035 1.00 92.88 92 GLU A C 1
ATOM 790 O O . GLU A 1 92 ? 7.268 -1.508 17.445 1.00 92.88 92 GLU A O 1
ATOM 795 N N . LYS A 1 93 ? 5.478 -2.750 16.841 1.00 92.31 93 LYS A N 1
ATOM 796 C CA . LYS A 1 93 ? 6.102 -4.058 17.069 1.00 92.31 93 LYS A CA 1
ATOM 797 C C . LYS A 1 93 ? 7.189 -4.347 16.037 1.00 92.31 93 LYS A C 1
ATOM 799 O O . LYS A 1 93 ? 8.293 -4.725 16.437 1.00 92.31 93 LYS A O 1
ATOM 804 N N . LEU A 1 94 ? 6.910 -4.139 14.746 1.00 90.75 94 LEU A N 1
ATOM 805 C CA . LEU A 1 94 ? 7.877 -4.355 13.663 1.00 90.75 94 LEU A CA 1
ATOM 806 C C . LEU A 1 94 ? 9.161 -3.555 13.881 1.00 90.75 94 LEU A C 1
ATOM 808 O O . LEU A 1 94 ? 10.267 -4.098 13.826 1.00 90.75 94 LEU A O 1
ATOM 812 N N . PHE A 1 95 ? 9.017 -2.272 14.204 1.00 88.94 95 PHE A N 1
ATOM 813 C CA . PHE A 1 95 ? 10.146 -1.354 14.308 1.00 88.94 95 PHE A CA 1
ATOM 814 C C . PHE A 1 95 ? 10.680 -1.181 15.729 1.00 88.94 95 PHE A C 1
ATOM 816 O O . PHE A 1 95 ? 11.482 -0.277 15.972 1.00 88.94 95 PHE A O 1
ATOM 823 N N . LYS A 1 96 ? 10.286 -2.055 16.667 1.00 88.44 96 LYS A N 1
ATOM 824 C CA . LYS A 1 96 ? 10.751 -2.057 18.067 1.00 88.44 96 LYS A CA 1
ATOM 825 C C . LYS A 1 96 ? 10.652 -0.673 18.722 1.00 88.44 96 LYS A C 1
ATOM 827 O O . LYS A 1 96 ? 11.564 -0.258 19.434 1.00 88.44 96 LYS A O 1
ATOM 832 N N . LYS A 1 97 ? 9.556 0.043 18.457 1.00 81.12 97 LYS A N 1
ATOM 833 C CA . LYS A 1 97 ? 9.271 1.383 18.998 1.00 81.12 97 LYS A CA 1
ATOM 834 C C . LYS A 1 97 ? 10.318 2.463 18.676 1.00 81.12 97 LYS A C 1
ATOM 836 O O . LYS A 1 97 ? 10.556 3.352 19.490 1.00 81.12 97 LYS A O 1
ATOM 841 N N . LYS A 1 98 ? 10.952 2.417 17.498 1.00 84.50 98 LYS A N 1
ATOM 842 C CA . LYS A 1 98 ? 11.780 3.537 17.010 1.00 84.50 98 LYS A CA 1
ATOM 843 C C . LYS A 1 98 ? 10.922 4.796 16.864 1.00 84.50 98 LYS A C 1
ATOM 845 O O . LYS A 1 98 ? 10.064 4.855 15.986 1.00 84.50 98 LYS A O 1
ATOM 850 N N . GLU A 1 99 ? 11.186 5.790 17.713 1.00 84.94 99 GLU A N 1
ATOM 851 C CA . GLU A 1 99 ? 10.313 6.948 17.943 1.00 84.94 99 GLU A CA 1
ATOM 852 C C . GLU A 1 99 ? 9.900 7.658 16.653 1.00 84.94 99 GLU A C 1
ATOM 854 O O . GLU A 1 99 ? 8.711 7.892 16.447 1.00 84.94 99 GLU A O 1
ATOM 859 N N . PHE A 1 100 ? 10.848 7.927 15.752 1.00 85.00 100 PHE A N 1
ATOM 860 C CA . PHE A 1 100 ? 10.572 8.668 14.521 1.00 85.00 100 PHE A CA 1
ATOM 861 C C . PHE A 1 100 ? 9.626 7.906 13.568 1.00 85.00 100 PHE A C 1
ATOM 863 O O . PHE A 1 100 ? 8.751 8.523 12.972 1.00 85.00 100 PHE A O 1
ATOM 870 N N . ILE A 1 101 ? 9.737 6.571 13.481 1.00 85.56 101 ILE A N 1
ATOM 871 C CA . ILE A 1 101 ? 8.842 5.727 12.663 1.00 85.56 101 ILE A CA 1
ATOM 872 C C . ILE A 1 101 ? 7.463 5.677 13.310 1.00 85.56 101 ILE A C 1
ATOM 874 O O . ILE A 1 101 ? 6.443 5.878 12.662 1.00 85.56 101 ILE A O 1
ATOM 878 N N . THR A 1 102 ? 7.424 5.438 14.619 1.00 87.00 102 THR A N 1
ATOM 879 C CA . THR A 1 102 ? 6.152 5.329 15.337 1.00 87.00 102 THR A CA 1
ATOM 880 C C . THR A 1 102 ? 5.393 6.650 15.397 1.00 87.00 102 THR A C 1
ATOM 882 O O . THR A 1 102 ? 4.168 6.645 15.390 1.00 87.00 102 THR A O 1
ATOM 885 N N . SER A 1 103 ? 6.103 7.780 15.442 1.00 91.81 103 SER A N 1
ATOM 886 C CA . SER A 1 103 ? 5.495 9.113 15.447 1.00 91.81 103 SER A CA 1
ATOM 887 C C . SER A 1 103 ? 4.872 9.441 14.099 1.00 91.81 103 SER A C 1
ATOM 889 O O . SER A 1 103 ? 3.777 9.990 14.077 1.00 91.81 103 SER A O 1
ATOM 891 N N . TYR A 1 104 ? 5.524 9.051 12.998 1.00 95.00 104 TYR A N 1
ATOM 892 C CA . TYR A 1 104 ? 4.939 9.160 11.664 1.00 95.00 104 TYR A CA 1
ATOM 893 C C . TYR A 1 104 ? 3.597 8.428 11.602 1.00 95.00 104 TYR A C 1
ATOM 895 O O . TYR A 1 104 ? 2.570 9.069 11.410 1.00 95.00 104 TYR A O 1
ATOM 903 N N . TYR A 1 105 ? 3.583 7.121 11.891 1.00 95.00 105 TYR A N 1
ATOM 904 C CA . TYR A 1 105 ? 2.354 6.333 11.788 1.00 95.00 105 TYR A CA 1
ATOM 905 C C . TYR A 1 105 ? 1.245 6.835 12.711 1.00 95.00 105 TYR A C 1
ATOM 907 O O . TYR A 1 105 ? 0.090 6.823 12.319 1.00 95.00 105 TYR A O 1
ATOM 915 N N . LYS A 1 106 ? 1.563 7.352 13.904 1.00 94.25 106 LYS A N 1
ATOM 916 C CA . LYS A 1 106 ? 0.559 7.974 14.787 1.00 94.25 106 LYS A CA 1
ATOM 917 C C . LYS A 1 106 ? -0.149 9.171 14.155 1.00 94.25 106 LYS A C 1
ATOM 919 O O . LYS A 1 106 ? -1.309 9.405 14.472 1.00 94.25 106 LYS A O 1
ATOM 924 N N . ASN A 1 107 ? 0.536 9.906 13.285 1.00 94.88 107 ASN A N 1
ATOM 925 C CA . ASN A 1 107 ? -0.002 11.094 12.630 1.00 94.88 107 ASN A CA 1
ATOM 926 C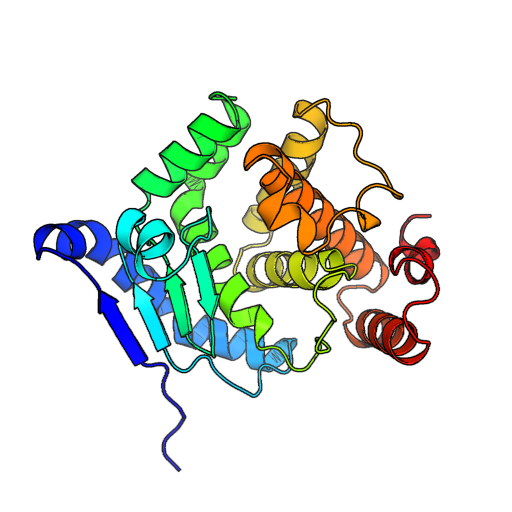 C . ASN A 1 107 ? -0.640 10.795 11.266 1.00 94.88 107 ASN A C 1
ATOM 928 O O . ASN A 1 107 ? -1.441 11.602 10.805 1.00 94.88 107 ASN A O 1
ATOM 932 N N . SER A 1 108 ? -0.293 9.672 10.631 1.00 96.06 108 SER A N 1
ATOM 933 C CA . SER A 1 108 ? -0.685 9.340 9.253 1.00 96.06 108 SER A CA 1
ATOM 934 C C . SER A 1 108 ? -1.434 8.011 9.108 1.00 96.06 108 SER A C 1
ATOM 936 O O . SER A 1 108 ? -1.611 7.530 7.993 1.00 96.06 108 SER A O 1
ATOM 938 N N . ILE A 1 109 ? -1.877 7.381 10.205 1.00 96.88 109 ILE A N 1
ATOM 939 C CA . ILE A 1 109 ? -2.441 6.021 10.155 1.00 96.88 109 ILE A CA 1
ATOM 940 C C . ILE A 1 109 ? -3.666 5.903 9.244 1.00 96.88 109 ILE A C 1
ATOM 942 O O . ILE A 1 109 ? -3.837 4.888 8.571 1.00 96.88 109 ILE A O 1
ATOM 946 N N . LYS A 1 110 ? -4.511 6.938 9.193 1.00 97.19 110 LYS A N 1
ATOM 947 C CA . LYS A 1 110 ? -5.708 6.939 8.345 1.00 97.19 110 LYS A CA 1
ATOM 948 C C . LYS A 1 110 ? -5.317 6.943 6.872 1.00 97.19 110 LYS A C 1
ATOM 950 O O . LYS A 1 110 ? -5.853 6.165 6.084 1.00 97.19 110 LYS A O 1
ATOM 955 N N . GLU A 1 111 ? -4.356 7.785 6.515 1.00 96.94 111 GLU A N 1
ATOM 956 C CA . GLU A 1 111 ? -3.777 7.857 5.181 1.00 96.94 111 GLU A CA 1
ATOM 957 C C . GLU A 1 111 ? -3.059 6.558 4.814 1.00 96.94 111 GLU A C 1
ATOM 959 O O . GLU A 1 111 ? -3.249 6.074 3.705 1.00 96.94 111 GLU A O 1
ATOM 964 N N . GLU A 1 112 ? -2.310 5.950 5.736 1.00 96.94 112 GLU A N 1
ATOM 965 C CA . GLU A 1 112 ? -1.628 4.674 5.501 1.00 96.94 112 GLU A CA 1
ATOM 966 C C . GLU A 1 112 ? -2.633 3.568 5.149 1.00 96.94 112 GLU A C 1
ATOM 968 O O . GLU A 1 112 ? -2.507 2.937 4.102 1.00 96.94 112 GLU A O 1
ATOM 973 N N . ILE A 1 113 ? -3.688 3.386 5.950 1.00 97.94 113 ILE A N 1
ATOM 974 C CA . ILE A 1 113 ? -4.733 2.380 5.689 1.00 97.94 113 ILE A CA 1
ATOM 975 C C . ILE A 1 113 ? -5.473 2.680 4.377 1.00 97.94 113 ILE A C 1
ATOM 977 O O . ILE A 1 113 ? -5.794 1.758 3.628 1.00 97.94 113 ILE A O 1
ATOM 981 N N . LEU A 1 114 ? -5.719 3.956 4.056 1.00 97.56 114 LEU A N 1
ATOM 982 C CA . LEU A 1 114 ? -6.273 4.351 2.757 1.00 97.56 114 LEU A CA 1
ATOM 983 C C . LEU A 1 114 ? -5.338 3.955 1.608 1.00 97.56 114 LEU A C 1
ATOM 985 O O . LEU A 1 114 ? -5.805 3.454 0.582 1.00 97.56 114 LEU A O 1
ATOM 989 N N . THR A 1 115 ? -4.028 4.166 1.770 1.00 96.88 115 THR A N 1
ATOM 990 C CA . THR A 1 115 ? -3.052 3.756 0.760 1.00 96.88 115 THR A CA 1
ATOM 991 C C . THR A 1 115 ? -2.946 2.245 0.633 1.00 96.88 115 THR A C 1
ATOM 993 O O . THR A 1 115 ? -2.822 1.781 -0.491 1.00 96.88 115 THR A O 1
ATOM 996 N N . ILE A 1 116 ? -3.098 1.486 1.723 1.00 97.44 116 ILE A N 1
ATOM 997 C CA . ILE A 1 116 ? -3.140 0.017 1.703 1.00 97.44 116 ILE A CA 1
ATOM 998 C C . ILE A 1 116 ? -4.388 -0.472 0.962 1.00 97.44 116 ILE A C 1
ATOM 1000 O O . ILE A 1 116 ? -4.285 -1.288 0.058 1.00 97.44 116 ILE A O 1
ATOM 1004 N N . LEU A 1 117 ? -5.571 0.077 1.259 1.00 97.19 117 LEU A N 1
ATOM 1005 C CA . LEU A 1 117 ? -6.787 -0.271 0.514 1.00 97.19 117 LEU A CA 1
ATOM 1006 C C . LEU A 1 117 ? -6.631 0.012 -0.987 1.00 97.19 117 LEU A C 1
ATOM 1008 O O . LEU A 1 117 ? -7.068 -0.767 -1.827 1.00 97.19 117 LEU A O 1
ATOM 1012 N N . THR A 1 118 ? -6.023 1.145 -1.327 1.00 95.62 118 THR A N 1
ATOM 1013 C CA . THR A 1 118 ? -5.833 1.532 -2.728 1.00 95.62 118 THR A CA 1
ATOM 1014 C C . THR A 1 118 ? -4.738 0.711 -3.407 1.00 95.62 118 THR A C 1
ATOM 1016 O O . THR A 1 118 ? -4.834 0.469 -4.605 1.00 95.62 118 THR A O 1
ATOM 1019 N N . HIS A 1 119 ? -3.719 0.275 -2.666 1.00 95.81 119 HIS A N 1
AT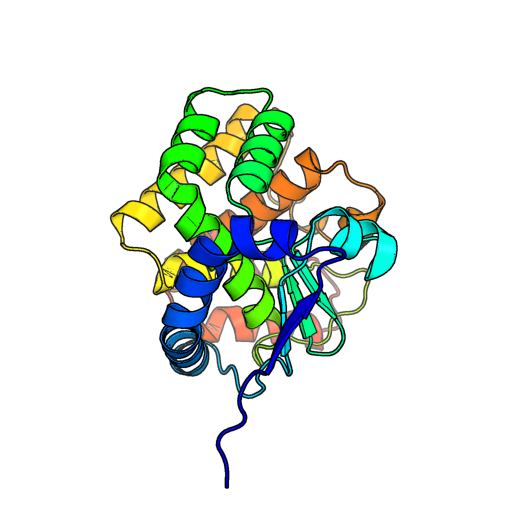OM 1020 C CA . HIS A 1 119 ? -2.703 -0.661 -3.141 1.00 95.81 119 HIS A CA 1
ATOM 1021 C C . HIS A 1 119 ? -3.376 -1.944 -3.630 1.00 95.81 119 HIS A C 1
ATOM 1023 O O . HIS A 1 119 ? -3.208 -2.306 -4.789 1.00 95.81 119 HIS A O 1
ATOM 1029 N N . GLU A 1 120 ? -4.266 -2.517 -2.817 1.00 94.81 120 GLU A N 1
ATOM 1030 C CA . GLU A 1 120 ? -5.053 -3.695 -3.196 1.00 94.81 120 GLU A CA 1
ATOM 1031 C C . GLU A 1 120 ? -5.904 -3.462 -4.455 1.00 94.81 120 GLU A C 1
ATOM 1033 O O . GLU A 1 120 ? -5.927 -4.286 -5.360 1.00 94.81 120 GLU A O 1
ATOM 1038 N N . MET A 1 121 ? -6.535 -2.288 -4.580 1.00 93.25 121 MET A N 1
ATOM 1039 C CA . MET A 1 121 ? -7.266 -1.912 -5.801 1.00 93.25 121 MET A CA 1
ATOM 1040 C C . MET A 1 121 ? -6.367 -1.733 -7.031 1.00 93.25 121 MET A C 1
ATOM 1042 O O . MET A 1 121 ? -6.870 -1.726 -8.152 1.00 93.25 121 MET A O 1
ATOM 1046 N N . THR A 1 122 ? -5.069 -1.492 -6.838 1.00 92.12 122 THR A N 1
ATOM 1047 C CA . THR A 1 122 ? -4.131 -1.211 -7.930 1.00 92.12 122 THR A CA 1
ATOM 1048 C C . THR A 1 122 ? -3.649 -2.497 -8.600 1.00 92.12 122 THR A C 1
ATOM 1050 O O . THR A 1 122 ? -3.321 -2.438 -9.782 1.00 92.12 122 THR A O 1
ATOM 1053 N N . HIS A 1 123 ? -3.684 -3.647 -7.917 1.00 90.12 123 HIS A N 1
ATOM 1054 C CA . HIS A 1 123 ? -3.349 -4.943 -8.524 1.00 90.12 123 HIS A CA 1
ATOM 1055 C C . HIS A 1 123 ? -4.246 -5.295 -9.723 1.00 90.12 123 HIS A C 1
ATOM 1057 O O . HIS A 1 123 ? -3.762 -5.874 -10.686 1.00 90.12 123 HIS A O 1
ATOM 1063 N N . ASP A 1 124 ? -5.509 -4.851 -9.739 1.00 87.69 124 ASP A N 1
ATOM 1064 C CA . ASP A 1 124 ? -6.448 -5.062 -10.860 1.00 87.69 124 ASP A CA 1
ATOM 1065 C C . ASP A 1 124 ? -6.150 -4.166 -12.097 1.00 87.69 124 ASP A C 1
ATOM 1067 O O . ASP A 1 124 ? -6.951 -4.057 -13.029 1.00 87.69 124 ASP A O 1
ATOM 1071 N N . SER A 1 125 ? -5.018 -3.456 -12.117 1.00 89.06 125 SER A N 1
ATOM 1072 C CA . SER A 1 125 ? -4.601 -2.590 -13.225 1.00 89.06 125 SER A CA 1
ATOM 1073 C C . SER A 1 125 ? -4.137 -3.392 -14.447 1.00 89.06 125 SER A C 1
ATOM 1075 O O . SER A 1 125 ? -3.174 -4.149 -14.377 1.00 89.06 125 SER A O 1
ATOM 1077 N N . GLU A 1 126 ? -4.704 -3.086 -15.618 1.00 88.19 126 GLU A N 1
ATOM 1078 C CA . GLU A 1 126 ? -4.359 -3.678 -16.931 1.00 88.19 126 GLU A CA 1
ATOM 1079 C C . GLU A 1 126 ? -2.914 -3.401 -17.388 1.00 88.19 126 GLU A C 1
ATOM 1081 O O . GLU A 1 126 ? -2.448 -3.903 -18.412 1.00 88.19 126 GLU A O 1
ATOM 1086 N N . LEU A 1 127 ? -2.202 -2.532 -16.670 1.00 90.19 127 LEU A N 1
ATOM 1087 C CA . LEU A 1 127 ? -0.784 -2.293 -16.906 1.00 90.19 127 LEU A CA 1
ATOM 1088 C C . LEU A 1 127 ? 0.087 -3.468 -16.441 1.00 90.19 127 LEU A C 1
ATOM 1090 O O . LEU A 1 127 ? 1.197 -3.629 -16.955 1.00 90.19 127 LEU A O 1
ATOM 1094 N N . PHE A 1 128 ? -0.376 -4.271 -15.484 1.00 91.19 128 PHE A N 1
ATOM 1095 C CA . PHE A 1 128 ? 0.368 -5.428 -15.001 1.00 91.19 128 PHE A CA 1
ATOM 1096 C C . PHE A 1 128 ? 0.116 -6.654 -15.878 1.00 91.19 128 PHE A C 1
ATOM 1098 O O . PHE A 1 128 ? -0.904 -6.763 -16.553 1.00 91.19 128 PHE A O 1
ATOM 1105 N N . VAL A 1 129 ? 1.098 -7.553 -15.928 1.00 90.00 129 VAL A N 1
ATOM 1106 C CA . VAL A 1 129 ? 0.970 -8.830 -16.640 1.00 90.00 129 VAL A CA 1
ATOM 1107 C C . VAL A 1 129 ? 0.764 -9.932 -15.615 1.00 90.00 129 VAL A C 1
ATOM 1109 O O . VAL A 1 129 ? 1.322 -9.857 -14.524 1.00 90.00 129 VAL A O 1
ATOM 1112 N N . ASP A 1 130 ? 0.037 -10.983 -15.986 1.00 85.06 130 ASP A N 1
ATOM 1113 C CA . ASP A 1 130 ? -0.120 -12.169 -15.142 1.00 85.06 130 ASP A CA 1
ATOM 1114 C C . ASP A 1 130 ? 1.223 -12.897 -14.993 1.00 85.06 130 ASP A C 1
ATOM 1116 O O . ASP A 1 130 ? 1.610 -13.737 -15.818 1.00 85.06 130 ASP A O 1
ATOM 1120 N N . MET A 1 131 ? 1.974 -12.546 -13.950 1.00 78.62 131 MET A N 1
ATOM 1121 C CA . MET A 1 131 ? 3.286 -13.127 -13.714 1.00 78.62 131 MET A CA 1
ATOM 1122 C C . MET A 1 131 ? 3.186 -14.521 -13.071 1.00 78.62 131 MET A C 1
ATOM 1124 O O . MET A 1 131 ? 2.302 -14.783 -12.253 1.00 78.62 131 MET A O 1
ATOM 1128 N N . PRO A 1 132 ? 4.108 -15.450 -13.393 1.00 74.31 132 PRO A N 1
ATOM 1129 C CA . PRO A 1 132 ? 4.240 -16.697 -12.648 1.00 74.31 132 PRO A CA 1
ATOM 1130 C C . PRO A 1 132 ? 4.566 -16.430 -11.177 1.00 74.31 132 PRO A C 1
ATOM 1132 O O . PRO A 1 132 ? 5.232 -15.447 -10.858 1.00 74.31 132 PRO A O 1
ATOM 1135 N N . TRP A 1 133 ? 4.178 -17.356 -10.299 1.00 56.66 133 TRP A N 1
ATOM 1136 C CA . TRP A 1 133 ? 4.402 -17.246 -8.853 1.00 56.66 133 TRP A CA 1
ATOM 1137 C C . TRP A 1 133 ? 5.873 -16.939 -8.487 1.00 56.66 133 TRP A C 1
ATOM 1139 O O . TRP A 1 133 ? 6.126 -16.078 -7.660 1.00 56.66 133 TRP A O 1
ATOM 1149 N N . ASP A 1 134 ? 6.869 -17.514 -9.163 1.00 59.81 134 ASP A N 1
ATOM 1150 C CA . ASP A 1 134 ? 8.291 -17.345 -8.792 1.00 59.81 134 ASP A CA 1
ATOM 1151 C C . ASP A 1 134 ? 8.996 -16.122 -9.437 1.00 59.81 134 ASP A C 1
ATOM 1153 O O . ASP A 1 134 ? 10.192 -16.170 -9.728 1.00 59.81 134 ASP A O 1
ATOM 1157 N N . SER A 1 135 ? 8.272 -15.038 -9.733 1.00 71.06 135 SER A N 1
ATOM 1158 C CA . SER A 1 135 ? 8.773 -13.898 -10.530 1.00 71.06 135 SER A CA 1
ATOM 1159 C C . SER A 1 135 ? 9.223 -12.672 -9.710 1.00 71.06 135 SER A C 1
ATOM 1161 O O . SER A 1 135 ? 9.000 -12.591 -8.504 1.00 71.06 135 SER A O 1
ATOM 1163 N N . ASP A 1 136 ? 9.872 -11.706 -10.382 1.00 76.62 136 ASP A N 1
ATOM 1164 C CA . ASP A 1 136 ? 10.290 -10.395 -9.847 1.00 76.62 136 ASP A CA 1
ATOM 1165 C C . ASP A 1 136 ? 9.057 -9.492 -9.564 1.00 76.62 136 ASP A C 1
ATOM 1167 O O . ASP A 1 136 ? 8.777 -8.549 -10.309 1.00 76.62 136 ASP A O 1
ATOM 1171 N N . ILE A 1 137 ? 8.317 -9.756 -8.478 1.00 88.25 137 ILE A N 1
ATOM 1172 C CA . ILE A 1 137 ? 7.075 -9.026 -8.135 1.00 88.25 137 ILE A CA 1
ATOM 1173 C C . ILE A 1 137 ? 7.302 -7.585 -7.665 1.00 88.25 137 ILE A C 1
ATOM 1175 O O . ILE A 1 137 ? 6.366 -6.790 -7.618 1.00 88.25 137 ILE A O 1
ATOM 1179 N N . TRP A 1 138 ? 8.544 -7.213 -7.339 1.00 91.62 138 TRP A N 1
ATOM 1180 C CA . TRP A 1 138 ? 8.870 -5.900 -6.773 1.00 91.62 138 TRP A CA 1
ATOM 1181 C C . TRP A 1 138 ? 8.357 -4.716 -7.597 1.00 91.62 138 TRP A C 1
ATOM 1183 O O . TRP A 1 138 ? 8.083 -3.657 -7.038 1.00 91.62 138 TRP A O 1
ATOM 1193 N N . PHE A 1 139 ? 8.280 -4.857 -8.923 1.00 93.44 139 PHE A N 1
ATOM 1194 C CA . PHE A 1 139 ? 7.831 -3.774 -9.790 1.00 93.44 139 PHE A CA 1
ATOM 1195 C C . PHE A 1 139 ? 6.342 -3.517 -9.591 1.00 93.44 139 PHE A C 1
ATOM 1197 O O . PHE A 1 139 ? 5.948 -2.375 -9.373 1.00 93.44 139 PHE A O 1
ATOM 1204 N N . GLU A 1 140 ? 5.540 -4.579 -9.591 1.00 93.75 140 GLU A N 1
ATOM 1205 C CA . GLU A 1 140 ? 4.105 -4.503 -9.337 1.00 93.75 140 GLU A CA 1
ATOM 1206 C C . GLU A 1 140 ? 3.822 -3.974 -7.931 1.00 93.75 140 GLU A C 1
ATOM 1208 O O . GLU A 1 140 ? 3.163 -2.947 -7.788 1.00 93.75 140 GLU A O 1
ATOM 1213 N N . GLU A 1 141 ? 4.422 -4.578 -6.906 1.00 93.44 141 GLU A N 1
ATOM 1214 C CA . GLU A 1 141 ? 4.264 -4.160 -5.507 1.00 93.44 141 GLU A CA 1
ATOM 1215 C C . GLU A 1 141 ? 4.710 -2.707 -5.280 1.00 93.44 141 GLU A C 1
ATOM 1217 O O . GLU A 1 141 ? 4.050 -1.904 -4.612 1.00 93.44 141 GLU A O 1
ATOM 1222 N N . GLY A 1 142 ? 5.839 -2.332 -5.887 1.00 95.44 142 GLY A N 1
ATOM 1223 C CA . GLY A 1 142 ? 6.383 -0.983 -5.821 1.00 95.44 142 GLY A CA 1
ATOM 1224 C C . GLY A 1 142 ? 5.465 0.047 -6.474 1.00 95.44 142 GLY A C 1
ATOM 1225 O O . GLY A 1 142 ? 5.279 1.128 -5.910 1.00 95.44 142 GLY A O 1
ATOM 1226 N N . PHE A 1 143 ? 4.857 -0.278 -7.619 1.00 95.06 1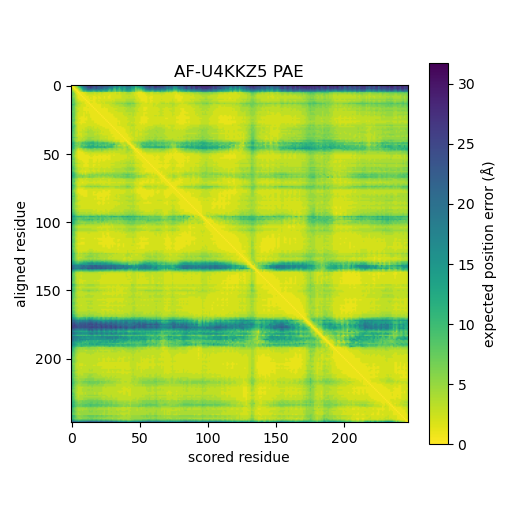43 PHE A N 1
ATOM 1227 C CA . PHE A 1 143 ? 3.858 0.578 -8.259 1.00 95.06 143 PHE A CA 1
ATOM 1228 C C . PHE A 1 143 ? 2.561 0.638 -7.458 1.00 95.06 143 PHE A C 1
ATOM 1230 O O . PHE A 1 143 ? 2.045 1.738 -7.259 1.00 95.06 143 PHE A O 1
ATOM 1237 N N . CYS A 1 144 ? 2.085 -0.490 -6.930 1.00 94.88 144 CYS A N 1
ATOM 1238 C CA . CYS A 1 144 ? 0.892 -0.550 -6.089 1.00 94.88 144 CYS A CA 1
ATOM 1239 C C . CYS A 1 144 ? 1.039 0.299 -4.820 1.00 94.88 144 CYS A C 1
ATOM 1241 O O . CYS A 1 144 ? 0.048 0.831 -4.337 1.00 94.88 144 CYS A O 1
ATOM 1243 N N . PHE A 1 145 ? 2.255 0.541 -4.312 1.00 96.38 145 PHE A N 1
ATOM 1244 C CA . PHE A 1 145 ? 2.495 1.563 -3.280 1.00 96.38 145 PHE A CA 1
ATOM 1245 C C . PHE A 1 145 ? 2.730 2.973 -3.823 1.00 96.38 145 PHE A C 1
ATOM 1247 O O . PHE A 1 145 ? 2.172 3.935 -3.284 1.00 96.38 145 PHE A O 1
ATOM 1254 N N . TYR A 1 146 ? 3.565 3.131 -4.857 1.00 96.19 146 TYR A N 1
ATOM 1255 C CA . TYR A 1 146 ? 3.888 4.442 -5.438 1.00 96.19 146 TYR A CA 1
ATOM 1256 C C . TYR A 1 146 ? 2.618 5.204 -5.799 1.00 96.19 146 TYR A C 1
ATOM 1258 O O . TYR A 1 146 ? 2.499 6.403 -5.545 1.00 96.19 146 TYR A O 1
ATOM 1266 N N . MET A 1 147 ? 1.632 4.473 -6.295 1.00 90.69 147 MET A N 1
ATOM 1267 C CA . MET A 1 147 ? 0.440 5.037 -6.868 1.00 90.69 147 MET A CA 1
ATOM 1268 C C . MET A 1 147 ? -0.548 5.685 -5.913 1.00 90.69 147 MET A C 1
ATOM 1270 O O . MET A 1 147 ? -0.787 6.896 -6.034 1.00 90.69 147 MET A O 1
ATOM 1274 N N . PRO A 1 148 ? -1.091 4.952 -4.934 1.00 93.50 148 PRO A N 1
ATOM 1275 C CA . PRO A 1 148 ? -1.871 5.554 -3.870 1.00 93.50 148 PRO A CA 1
ATOM 1276 C C . PRO A 1 148 ? -1.154 6.753 -3.252 1.00 93.50 148 PRO A C 1
ATOM 1278 O O . PRO A 1 148 ? -1.745 7.816 -3.072 1.00 93.50 148 PRO A O 1
ATOM 1281 N N . ARG A 1 149 ? 0.148 6.612 -2.987 1.00 95.94 149 ARG A N 1
ATOM 1282 C CA . ARG A 1 149 ? 0.937 7.638 -2.306 1.00 95.94 149 ARG A CA 1
ATOM 1283 C C . ARG A 1 149 ? 1.058 8.904 -3.149 1.00 95.94 149 ARG A C 1
ATOM 1285 O O . ARG A 1 149 ? 0.824 9.989 -2.632 1.00 95.94 149 ARG A O 1
ATOM 1292 N N . LYS A 1 150 ? 1.363 8.788 -4.441 1.00 94.25 150 LYS A N 1
ATOM 1293 C CA . LYS A 1 150 ? 1.578 9.940 -5.327 1.00 94.25 150 LYS A CA 1
ATOM 1294 C C . LYS A 1 150 ? 0.297 10.730 -5.619 1.00 94.25 150 LYS A C 1
ATOM 1296 O O . LYS A 1 150 ? 0.368 11.947 -5.771 1.00 94.25 150 LYS A O 1
ATOM 1301 N N . TYR A 1 151 ? -0.859 10.067 -5.713 1.00 90.25 151 TYR A N 1
ATOM 1302 C CA . TYR A 1 151 ? -2.096 10.698 -6.207 1.00 90.25 151 TYR A CA 1
ATOM 1303 C C . TYR A 1 151 ? -3.183 10.909 -5.143 1.00 90.25 151 TYR A C 1
ATOM 1305 O O . TYR A 1 151 ? -4.137 11.662 -5.381 1.00 90.25 151 TYR A O 1
ATOM 1313 N N . LEU A 1 152 ? -3.083 10.262 -3.977 1.00 91.75 152 LEU A N 1
ATOM 1314 C CA . LEU A 1 152 ? -4.019 10.483 -2.868 1.00 91.75 152 LEU A CA 1
ATOM 1315 C C . LEU A 1 152 ? -3.476 11.424 -1.802 1.00 91.75 152 LEU A C 1
ATOM 1317 O O . LEU A 1 152 ? -4.275 12.113 -1.166 1.00 91.75 152 LEU A O 1
ATOM 1321 N N . LEU A 1 153 ? -2.160 11.444 -1.604 1.00 95.06 153 LEU A N 1
ATOM 1322 C CA . LEU A 1 153 ? -1.526 12.269 -0.588 1.00 95.06 153 LEU A CA 1
ATOM 1323 C C . LEU A 1 153 ? -1.229 13.669 -1.125 1.00 95.06 153 LEU A C 1
ATOM 1325 O O . LEU A 1 153 ? -1.038 13.880 -2.323 1.00 95.06 153 LEU A O 1
ATOM 1329 N N . SER A 1 154 ? -1.170 14.639 -0.216 1.00 95.50 154 SER A N 1
ATOM 1330 C CA . SER A 1 154 ? -0.553 15.931 -0.519 1.00 95.50 154 SER A CA 1
ATOM 1331 C C . SER A 1 154 ? 0.949 15.770 -0.770 1.00 95.50 154 SER A C 1
ATOM 1333 O O . SER A 1 154 ? 1.562 14.806 -0.317 1.00 95.50 154 SER A O 1
ATOM 1335 N N . GLU A 1 155 ? 1.563 16.747 -1.436 1.00 96.00 155 GLU A N 1
ATOM 1336 C CA . GLU A 1 155 ? 3.010 16.758 -1.687 1.00 96.00 155 GLU A CA 1
ATOM 1337 C C . GLU A 1 155 ? 3.820 16.605 -0.388 1.00 96.00 155 GLU A C 1
ATOM 1339 O O . GLU A 1 155 ? 4.696 15.750 -0.311 1.00 96.00 155 GLU A O 1
ATOM 1344 N N . ALA A 1 156 ? 3.448 17.328 0.674 1.00 96.62 156 ALA A N 1
ATOM 1345 C CA . ALA A 1 156 ? 4.109 17.227 1.976 1.00 96.62 156 ALA A CA 1
ATOM 1346 C C . ALA A 1 156 ? 3.986 15.824 2.603 1.00 96.62 156 ALA A C 1
ATOM 1348 O O . ALA A 1 156 ? 4.962 15.291 3.127 1.00 96.62 156 ALA A O 1
ATOM 1349 N N . GLN A 1 157 ? 2.803 15.205 2.524 1.00 97.19 157 GLN A N 1
ATOM 1350 C CA . GLN A 1 157 ? 2.591 13.834 3.007 1.00 97.19 157 GLN A CA 1
ATOM 1351 C C . GLN A 1 157 ? 3.387 12.821 2.174 1.00 97.19 157 GLN A C 1
ATOM 1353 O O . GLN A 1 157 ? 3.977 11.897 2.726 1.00 97.19 157 GLN A O 1
ATOM 1358 N N . TYR A 1 158 ? 3.442 13.003 0.853 1.00 97.44 158 TYR A N 1
ATOM 1359 C CA . TYR A 1 158 ? 4.223 12.152 -0.038 1.00 97.44 158 TYR A CA 1
ATOM 1360 C C . TYR A 1 158 ? 5.724 12.226 0.269 1.00 97.44 158 TYR A C 1
ATOM 1362 O O . TYR A 1 158 ? 6.390 11.197 0.396 1.00 97.44 158 TYR A O 1
ATOM 1370 N N . GLU A 1 159 ? 6.260 13.435 0.442 1.00 96.62 159 GLU A N 1
ATOM 1371 C CA . GLU A 1 159 ? 7.653 13.647 0.841 1.00 96.62 159 GLU A CA 1
ATOM 1372 C C . GLU A 1 159 ? 7.966 13.005 2.198 1.00 96.62 159 GLU A C 1
ATOM 1374 O O . GLU A 1 159 ? 9.028 12.396 2.372 1.00 96.62 159 GLU A O 1
ATOM 1379 N N . GLU A 1 160 ? 7.036 13.098 3.151 1.00 96.38 160 GLU A N 1
ATOM 1380 C CA . GLU A 1 160 ? 7.170 12.467 4.460 1.00 96.38 160 GLU A CA 1
ATOM 1381 C C . GLU A 1 160 ? 7.207 10.937 4.355 1.00 96.38 160 GLU A C 1
ATOM 1383 O O . GLU A 1 160 ? 8.099 10.315 4.937 1.00 96.38 160 GLU A O 1
ATOM 1388 N N . VAL A 1 161 ? 6.331 10.328 3.546 1.00 96.81 161 VAL A N 1
ATOM 1389 C CA . VAL A 1 161 ? 6.364 8.884 3.261 1.00 96.81 161 VAL A CA 1
ATOM 1390 C C . VAL A 1 161 ? 7.713 8.488 2.667 1.00 96.81 161 VAL A C 1
ATOM 1392 O O . VAL A 1 161 ? 8.374 7.592 3.186 1.00 96.81 161 VAL A O 1
ATOM 1395 N N . VAL A 1 162 ? 8.177 9.179 1.619 1.00 96.56 162 VAL A N 1
ATOM 1396 C CA . VAL A 1 162 ? 9.472 8.887 0.976 1.00 96.56 162 VAL A CA 1
ATOM 1397 C C . VAL A 1 162 ? 10.616 8.948 1.988 1.00 96.56 162 VAL A C 1
ATOM 1399 O O . VAL A 1 162 ? 11.517 8.105 1.964 1.00 96.56 162 VAL A O 1
ATOM 1402 N N . LYS A 1 163 ? 10.592 9.928 2.894 1.00 95.88 163 LYS A N 1
ATOM 1403 C CA . LYS A 1 163 ? 11.577 10.041 3.971 1.00 95.88 163 LYS A CA 1
ATOM 1404 C C . LYS A 1 163 ? 11.498 8.851 4.929 1.00 95.88 163 LYS A C 1
ATOM 1406 O O . LYS A 1 163 ? 12.533 8.263 5.237 1.00 95.88 163 LYS A O 1
ATOM 1411 N N . ILE A 1 164 ? 10.305 8.486 5.390 1.00 95.44 164 ILE A N 1
ATOM 1412 C CA . ILE A 1 164 ? 10.122 7.394 6.351 1.00 95.44 164 ILE A CA 1
ATOM 1413 C C . ILE A 1 164 ? 10.517 6.044 5.758 1.00 95.44 164 ILE A C 1
ATOM 1415 O O . ILE A 1 164 ? 11.206 5.276 6.426 1.00 95.44 164 ILE A O 1
ATOM 1419 N N . GLU A 1 165 ? 10.182 5.779 4.497 1.00 94.81 165 GLU A N 1
ATOM 1420 C CA . GLU A 1 165 ? 10.582 4.548 3.808 1.00 94.81 165 GLU A CA 1
ATOM 1421 C C . GLU A 1 165 ? 12.109 4.435 3.688 1.00 94.81 165 GLU A C 1
ATOM 1423 O O . GLU A 1 165 ? 12.685 3.387 3.990 1.00 94.81 165 GLU A O 1
ATOM 1428 N N . LYS A 1 166 ? 12.805 5.535 3.358 1.00 92.25 166 LYS A N 1
ATOM 1429 C CA . LYS A 1 166 ? 14.282 5.568 3.355 1.00 92.25 166 LYS A CA 1
ATOM 1430 C C . LYS A 1 166 ? 14.855 5.256 4.733 1.00 92.25 166 LYS A C 1
ATOM 1432 O O . LYS A 1 166 ? 15.799 4.474 4.861 1.00 92.25 166 LYS A O 1
ATOM 1437 N N . GLU A 1 167 ? 14.277 5.845 5.773 1.00 91.25 167 GLU A N 1
ATOM 1438 C CA . GLU A 1 167 ? 14.730 5.623 7.139 1.00 91.25 167 GLU A CA 1
ATOM 1439 C C . GLU A 1 167 ? 14.502 4.180 7.612 1.00 91.25 167 GLU A C 1
ATOM 1441 O O . GLU A 1 167 ? 15.360 3.648 8.324 1.00 91.25 167 GLU A O 1
ATOM 1446 N N . LYS A 1 168 ? 13.410 3.508 7.211 1.00 90.94 168 LYS A N 1
ATOM 1447 C CA . LYS A 1 168 ? 13.203 2.077 7.509 1.00 90.94 168 LYS A CA 1
ATOM 1448 C C . LYS A 1 168 ? 14.387 1.245 7.011 1.00 90.94 168 LYS A C 1
ATOM 1450 O O . LYS A 1 168 ? 14.959 0.479 7.793 1.00 90.94 168 LYS A O 1
ATOM 1455 N N . ILE A 1 169 ? 14.801 1.454 5.756 1.00 87.94 169 ILE A N 1
ATOM 1456 C CA . ILE A 1 169 ? 15.935 0.753 5.138 1.00 87.94 169 ILE A CA 1
ATOM 1457 C C . ILE A 1 169 ? 17.232 1.046 5.900 1.00 87.94 169 ILE A C 1
ATOM 1459 O O . ILE A 1 169 ? 17.869 0.112 6.393 1.00 87.94 169 ILE A O 1
ATOM 1463 N N . ILE A 1 170 ? 17.585 2.325 6.088 1.00 86.56 170 ILE A N 1
ATOM 1464 C CA . ILE A 1 170 ? 18.825 2.749 6.769 1.00 86.56 170 ILE A CA 1
ATOM 1465 C C . ILE A 1 170 ? 18.919 2.149 8.178 1.00 86.56 170 ILE A C 1
ATOM 1467 O O . ILE A 1 170 ? 19.956 1.622 8.589 1.00 86.56 170 ILE A O 1
ATOM 1471 N N . ASN A 1 171 ? 17.819 2.186 8.930 1.00 83.19 171 ASN A N 1
ATOM 1472 C CA . ASN A 1 171 ? 17.802 1.769 10.327 1.00 83.19 171 ASN A CA 1
ATOM 1473 C C . ASN A 1 171 ? 17.655 0.252 10.518 1.00 83.19 171 ASN A C 1
ATOM 1475 O O . ASN A 1 171 ? 17.781 -0.228 11.652 1.00 83.19 171 ASN A O 1
ATOM 1479 N N . SER A 1 172 ? 17.352 -0.512 9.467 1.00 77.00 172 SER A N 1
ATOM 1480 C CA . SER A 1 172 ? 17.174 -1.966 9.552 1.00 77.00 172 SER A CA 1
ATOM 1481 C C . SER A 1 172 ? 18.492 -2.731 9.707 1.00 77.00 172 SER A C 1
ATOM 1483 O O . SER A 1 172 ? 18.487 -3.851 10.215 1.00 77.00 172 SER A O 1
ATOM 1485 N N . LYS A 1 173 ? 19.623 -2.131 9.303 1.00 69.12 173 LYS A N 1
ATOM 1486 C CA . LYS A 1 173 ? 20.927 -2.803 9.130 1.00 69.12 173 LYS A CA 1
ATOM 1487 C C . LYS A 1 173 ? 20.895 -3.991 8.153 1.00 69.12 173 LYS A C 1
ATOM 1489 O O . LYS A 1 173 ? 21.897 -4.700 8.052 1.00 69.12 173 LYS A O 1
ATOM 1494 N N . LEU A 1 174 ? 19.786 -4.221 7.445 1.00 64.44 174 LEU A N 1
ATOM 1495 C CA . LEU A 1 174 ? 19.735 -5.192 6.362 1.00 64.44 174 LEU A CA 1
ATOM 1496 C C . LEU A 1 174 ? 20.520 -4.629 5.178 1.00 64.44 174 LEU A C 1
ATOM 1498 O O . LEU A 1 174 ? 20.404 -3.452 4.835 1.00 64.44 174 LEU A O 1
ATOM 1502 N N . LYS A 1 175 ? 21.374 -5.468 4.586 1.00 59.59 175 LYS A N 1
ATOM 1503 C CA . LYS A 1 175 ? 22.091 -5.117 3.361 1.00 59.59 175 LYS A CA 1
ATOM 1504 C C . LYS A 1 175 ? 21.119 -5.258 2.202 1.00 59.59 175 LYS A C 1
ATOM 1506 O O . LYS A 1 175 ? 20.964 -6.338 1.648 1.00 59.59 175 LYS A O 1
ATOM 1511 N N . ILE A 1 176 ? 20.458 -4.15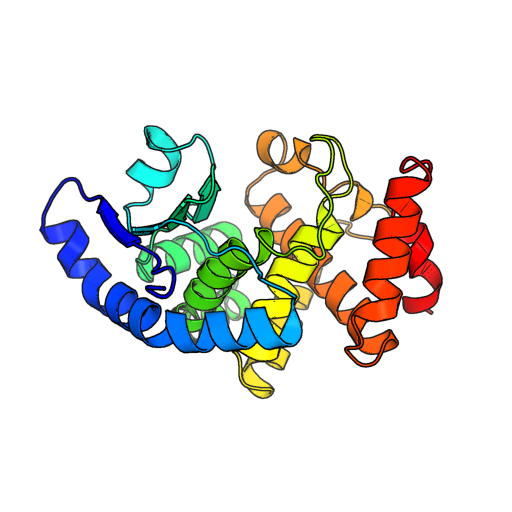7 1.902 1.00 59.34 176 ILE A N 1
ATOM 1512 C CA . ILE A 1 176 ? 19.523 -4.026 0.802 1.00 59.34 176 ILE A CA 1
ATOM 1513 C C . ILE A 1 176 ? 20.243 -3.242 -0.310 1.00 59.34 176 ILE A C 1
ATOM 1515 O O . ILE A 1 176 ? 20.854 -2.211 -0.031 1.00 59.34 176 ILE A O 1
ATOM 1519 N N . GLY A 1 177 ? 20.253 -3.762 -1.539 1.00 55.16 177 GLY A N 1
ATOM 1520 C CA . GLY A 1 177 ? 20.975 -3.204 -2.690 1.00 55.16 177 GLY A CA 1
ATOM 1521 C C . GLY A 1 177 ? 20.366 -3.637 -4.028 1.00 55.16 177 GLY A C 1
ATOM 1522 O O . GLY A 1 177 ? 19.362 -4.342 -4.051 1.00 55.16 177 GLY A O 1
ATOM 1523 N N . ASP A 1 178 ? 20.966 -3.227 -5.145 1.00 58.25 178 ASP A N 1
ATOM 1524 C CA . ASP A 1 178 ? 20.385 -3.410 -6.489 1.00 58.25 178 ASP A CA 1
ATOM 1525 C C . ASP A 1 178 ? 20.077 -4.874 -6.849 1.00 58.25 178 ASP A C 1
ATOM 1527 O O . ASP A 1 178 ? 19.122 -5.143 -7.568 1.00 58.25 178 ASP A O 1
ATOM 1531 N N . GLU A 1 179 ? 20.857 -5.832 -6.338 1.00 60.56 179 GLU A N 1
ATOM 1532 C CA . GLU A 1 179 ? 20.609 -7.267 -6.548 1.00 60.56 179 GLU A CA 1
ATOM 1533 C C . GLU A 1 179 ? 19.584 -7.851 -5.560 1.00 60.56 179 GLU A C 1
ATOM 1535 O O . GLU A 1 179 ? 19.014 -8.903 -5.832 1.00 60.56 179 GLU A O 1
ATOM 1540 N N . SER A 1 180 ? 19.311 -7.180 -4.431 1.00 68.62 180 SER A N 1
ATOM 1541 C CA . SER A 1 180 ? 18.374 -7.684 -3.418 1.00 68.62 180 SER A CA 1
ATOM 1542 C C . SER A 1 180 ? 16.914 -7.444 -3.779 1.00 68.62 180 SER A C 1
ATOM 1544 O O . SER A 1 180 ? 16.061 -8.183 -3.304 1.00 68.62 180 SER A O 1
ATOM 1546 N N . ILE A 1 181 ? 16.606 -6.436 -4.603 1.00 75.00 181 ILE A N 1
ATOM 1547 C CA . ILE A 1 181 ? 15.212 -6.172 -4.989 1.00 75.00 181 ILE A CA 1
ATOM 1548 C C . ILE A 1 181 ? 14.660 -7.282 -5.891 1.00 75.00 181 ILE A C 1
ATOM 1550 O O . ILE A 1 181 ? 13.505 -7.661 -5.765 1.00 75.00 181 ILE A O 1
ATOM 1554 N N . SER A 1 182 ? 15.520 -7.888 -6.713 1.00 68.81 182 SER A N 1
ATOM 1555 C CA . SER A 1 182 ? 15.200 -9.088 -7.498 1.00 68.81 182 SER A CA 1
ATOM 1556 C C . SER A 1 182 ? 15.087 -10.362 -6.651 1.00 68.81 182 SER A C 1
ATOM 1558 O O . SER A 1 182 ? 14.822 -11.433 -7.178 1.00 68.81 182 SER A O 1
ATOM 1560 N N . MET A 1 183 ? 15.314 -10.280 -5.335 1.00 66.88 183 MET A N 1
ATOM 1561 C CA . MET A 1 183 ? 14.965 -11.358 -4.404 1.00 66.88 183 MET A CA 1
ATOM 1562 C C . MET A 1 183 ? 13.545 -11.201 -3.851 1.00 66.88 183 MET A C 1
ATOM 1564 O O . MET A 1 183 ? 13.067 -12.110 -3.174 1.00 66.88 183 MET A O 1
ATOM 1568 N N . PHE A 1 184 ? 12.877 -10.070 -4.117 1.00 77.62 184 PHE A N 1
ATOM 1569 C CA . PHE A 1 184 ? 11.476 -9.887 -3.773 1.00 77.62 184 PHE A CA 1
ATOM 1570 C C . PHE A 1 184 ? 10.599 -10.554 -4.840 1.00 77.62 184 PHE A C 1
ATOM 1572 O O . PHE A 1 184 ? 10.265 -9.953 -5.864 1.00 77.62 184 PHE A O 1
ATOM 1579 N N . GLY A 1 185 ? 10.285 -11.823 -4.579 1.00 72.19 185 GLY A N 1
ATOM 1580 C CA . GLY A 1 185 ? 9.387 -12.682 -5.356 1.00 72.19 185 GLY A CA 1
ATOM 1581 C C . GLY A 1 185 ? 8.303 -13.290 -4.463 1.00 72.19 185 GLY A C 1
ATOM 1582 O O . GLY A 1 185 ? 8.317 -13.063 -3.251 1.00 72.19 185 GLY A O 1
ATOM 1583 N N . ALA A 1 186 ? 7.382 -14.098 -5.005 1.00 64.81 186 ALA A N 1
ATOM 1584 C CA . ALA A 1 186 ? 6.280 -14.624 -4.181 1.00 64.81 186 ALA A CA 1
ATOM 1585 C C . ALA A 1 186 ? 6.755 -15.504 -3.014 1.00 64.81 186 ALA A C 1
ATOM 1587 O O . ALA A 1 186 ? 6.154 -15.496 -1.945 1.00 64.81 186 ALA A O 1
ATOM 1588 N N . ASP A 1 187 ? 7.896 -16.178 -3.165 1.00 71.06 187 ASP A N 1
ATOM 1589 C CA . ASP A 1 187 ? 8.566 -16.924 -2.095 1.00 71.06 187 ASP A CA 1
ATOM 1590 C C . ASP A 1 187 ? 8.857 -16.079 -0.836 1.00 71.06 187 ASP A C 1
ATOM 1592 O O . ASP A 1 187 ? 8.969 -16.616 0.272 1.00 71.06 187 ASP A O 1
ATOM 1596 N N . SER A 1 188 ? 8.994 -14.753 -0.981 1.00 74.44 188 SER A N 1
ATOM 1597 C CA . SER A 1 188 ? 9.175 -13.841 0.152 1.00 74.44 188 SER A CA 1
ATOM 1598 C C . SER A 1 188 ? 7.984 -13.900 1.113 1.00 74.44 188 SER A C 1
ATOM 1600 O O . SER A 1 188 ? 8.175 -13.813 2.328 1.00 74.44 188 SER A O 1
ATOM 1602 N N . TYR A 1 189 ? 6.771 -14.130 0.607 1.00 70.00 189 TYR A N 1
ATOM 1603 C CA . TYR A 1 189 ? 5.565 -14.229 1.427 1.00 70.00 189 TYR A CA 1
ATOM 1604 C C . TYR A 1 189 ? 5.536 -15.447 2.347 1.00 70.00 189 TYR A C 1
ATOM 1606 O O . TYR A 1 189 ? 4.913 -15.366 3.407 1.00 70.00 189 TYR A O 1
ATOM 1614 N N . ASP A 1 190 ? 6.285 -16.504 2.031 1.00 73.75 190 ASP A N 1
ATOM 1615 C CA . ASP A 1 190 ? 6.353 -17.718 2.850 1.00 73.75 190 ASP A CA 1
ATOM 1616 C C . ASP A 1 190 ? 7.615 -17.774 3.719 1.00 73.75 190 ASP A C 1
ATOM 1618 O O . ASP A 1 190 ? 7.585 -18.254 4.855 1.00 73.75 190 ASP A O 1
ATOM 1622 N N . LYS A 1 191 ? 8.746 -17.284 3.200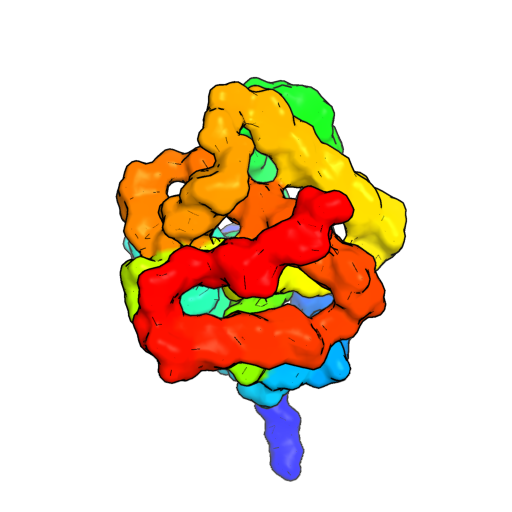 1.00 78.00 191 LYS A N 1
ATOM 1623 C CA . LYS A 1 191 ? 10.070 -17.512 3.806 1.00 78.00 191 LYS A CA 1
ATOM 1624 C C . LYS A 1 191 ? 10.530 -16.378 4.711 1.00 78.00 191 LYS A C 1
ATOM 1626 O O . LYS A 1 191 ? 11.282 -16.614 5.658 1.00 78.00 191 LYS A O 1
ATOM 1631 N N . GLU A 1 192 ? 10.099 -15.152 4.432 1.00 82.12 192 GLU A N 1
ATOM 1632 C CA . GLU A 1 192 ? 10.656 -13.972 5.085 1.00 82.12 192 GLU A CA 1
ATOM 1633 C C . GLU A 1 192 ? 9.922 -13.588 6.365 1.00 82.12 192 GLU A C 1
ATOM 1635 O O . GLU A 1 192 ? 8.763 -13.928 6.571 1.00 82.12 192 GLU A O 1
ATOM 1640 N N . SER A 1 193 ? 10.580 -12.857 7.264 1.00 87.19 193 SER A N 1
ATOM 1641 C CA . SER A 1 193 ? 9.896 -12.267 8.424 1.00 87.19 193 SER A CA 1
ATOM 1642 C C . SER A 1 193 ? 9.016 -11.082 8.002 1.00 87.19 193 SER A C 1
ATOM 1644 O O . SER A 1 193 ? 9.342 -10.409 7.029 1.00 87.19 193 SER A O 1
ATOM 1646 N N . ASN A 1 194 ? 7.972 -10.737 8.769 1.00 88.94 194 ASN A N 1
ATOM 1647 C CA . ASN A 1 194 ? 7.159 -9.542 8.476 1.00 88.94 194 ASN A CA 1
ATOM 1648 C C . ASN A 1 194 ? 8.002 -8.254 8.417 1.00 88.94 194 ASN A C 1
ATOM 1650 O O . ASN A 1 194 ? 7.693 -7.355 7.647 1.00 88.94 194 ASN A O 1
ATOM 1654 N N . LEU A 1 195 ? 9.084 -8.164 9.206 1.00 88.75 195 LEU A N 1
ATOM 1655 C CA . LEU A 1 195 ? 10.008 -7.029 9.128 1.00 88.75 195 LEU A CA 1
ATOM 1656 C C . LEU A 1 195 ? 10.776 -7.023 7.804 1.00 88.75 195 LEU A C 1
ATOM 1658 O O . LEU A 1 195 ? 10.961 -5.960 7.227 1.00 88.75 195 LEU A O 1
ATOM 1662 N N . THR A 1 196 ? 11.243 -8.181 7.336 1.00 87.81 196 THR A N 1
ATOM 1663 C CA . THR A 1 196 ? 11.924 -8.258 6.040 1.00 87.81 196 THR A CA 1
ATOM 1664 C C . THR A 1 196 ? 10.959 -7.902 4.913 1.00 87.81 196 THR A C 1
ATOM 1666 O O . THR A 1 196 ? 11.312 -7.084 4.076 1.00 87.81 196 THR A O 1
ATOM 1669 N N . LEU A 1 197 ? 9.738 -8.445 4.931 1.00 88.25 197 LEU A N 1
ATOM 1670 C CA . LEU A 1 197 ? 8.714 -8.164 3.924 1.00 88.25 197 LEU A CA 1
ATOM 1671 C C . LEU A 1 197 ? 8.376 -6.665 3.857 1.00 88.25 197 LEU A C 1
ATOM 1673 O O . LEU A 1 197 ? 8.429 -6.071 2.788 1.00 88.25 197 LEU A O 1
ATOM 1677 N N . GLU A 1 198 ? 8.161 -6.022 5.008 1.00 91.00 198 GLU A N 1
ATOM 1678 C CA . GLU A 1 198 ? 7.957 -4.568 5.107 1.00 91.00 198 GLU A CA 1
ATOM 1679 C C . GLU A 1 198 ? 9.122 -3.762 4.500 1.00 91.00 198 GLU A C 1
ATOM 1681 O O . GLU A 1 198 ? 8.924 -2.712 3.891 1.00 91.00 198 GLU A O 1
ATOM 1686 N N . LEU A 1 199 ? 10.357 -4.244 4.648 1.00 90.44 199 LEU A N 1
ATOM 1687 C CA . LEU A 1 199 ? 11.534 -3.591 4.075 1.00 90.44 199 LEU A CA 1
ATOM 1688 C C . LEU A 1 199 ? 11.684 -3.853 2.574 1.00 90.44 199 LEU A C 1
ATOM 1690 O O . LEU A 1 199 ? 12.199 -2.985 1.872 1.00 90.44 199 LEU A O 1
ATOM 1694 N N . LEU A 1 200 ? 11.228 -5.002 2.074 1.00 90.50 200 LEU A N 1
ATOM 1695 C CA . LEU A 1 200 ? 11.158 -5.278 0.639 1.00 90.50 200 LEU A CA 1
ATOM 1696 C C . LEU A 1 200 ? 10.114 -4.378 -0.035 1.00 90.50 200 LEU A C 1
ATOM 1698 O O . LEU A 1 200 ? 10.431 -3.770 -1.055 1.00 90.50 200 LEU A O 1
ATOM 1702 N N . TYR A 1 201 ? 8.942 -4.177 0.580 1.00 93.06 201 TYR A N 1
ATOM 1703 C CA . TYR A 1 201 ? 7.962 -3.182 0.126 1.00 93.06 201 TYR A CA 1
ATOM 1704 C C . TYR A 1 201 ? 8.534 -1.763 0.115 1.00 93.06 201 TYR A C 1
ATOM 1706 O O . TYR A 1 201 ? 8.413 -1.050 -0.883 1.00 93.06 201 TYR A O 1
ATOM 1714 N N . ALA A 1 202 ? 9.217 -1.361 1.193 1.00 93.62 202 ALA A N 1
ATOM 1715 C CA . ALA A 1 202 ? 9.881 -0.063 1.269 1.00 93.62 202 ALA A CA 1
ATOM 1716 C C . ALA A 1 202 ? 10.913 0.113 0.142 1.00 93.62 202 ALA A C 1
ATOM 1718 O O . ALA A 1 202 ? 10.959 1.160 -0.507 1.00 93.62 202 ALA A O 1
ATOM 1719 N N . GLN A 1 203 ? 11.726 -0.918 -0.122 1.00 91.88 203 GLN A N 1
ATOM 1720 C CA . GLN A 1 203 ? 12.705 -0.898 -1.205 1.00 91.88 203 GLN A CA 1
ATOM 1721 C C . GLN A 1 203 ? 12.014 -0.802 -2.572 1.00 91.88 203 GLN A C 1
ATOM 1723 O O . GLN A 1 203 ? 12.373 0.070 -3.357 1.00 91.88 203 GLN A O 1
ATOM 1728 N N . ALA A 1 204 ? 11.006 -1.637 -2.831 1.00 93.75 204 ALA A N 1
ATOM 1729 C CA . ALA A 1 204 ? 10.239 -1.658 -4.075 1.00 93.75 204 ALA A CA 1
ATOM 1730 C C . ALA A 1 204 ? 9.626 -0.288 -4.390 1.00 93.75 204 ALA A C 1
ATOM 1732 O O . ALA A 1 204 ? 9.837 0.256 -5.476 1.00 93.75 204 ALA A O 1
ATOM 1733 N N . PHE A 1 205 ? 8.952 0.317 -3.409 1.00 96.00 205 PHE A N 1
ATOM 1734 C CA . PHE A 1 205 ? 8.390 1.660 -3.527 1.00 96.00 205 PHE A CA 1
ATOM 1735 C C . PHE A 1 205 ? 9.462 2.709 -3.849 1.00 96.00 205 PHE A C 1
ATOM 1737 O O . PHE A 1 205 ? 9.273 3.525 -4.749 1.00 96.00 205 PHE A O 1
ATOM 1744 N N . LEU A 1 206 ? 10.599 2.704 -3.144 1.00 94.50 206 LEU A N 1
ATOM 1745 C CA . LEU A 1 206 ? 11.671 3.677 -3.380 1.00 94.50 206 LEU A CA 1
ATOM 1746 C C . LEU A 1 206 ? 12.313 3.507 -4.762 1.00 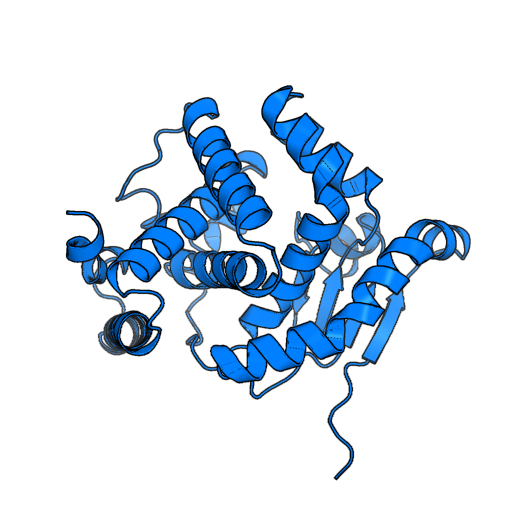94.50 206 LEU A C 1
ATOM 1748 O O . LEU A 1 206 ? 12.609 4.508 -5.421 1.00 94.50 206 LEU A O 1
ATOM 1752 N N . THR A 1 207 ? 12.493 2.263 -5.207 1.00 94.19 207 THR A N 1
ATOM 1753 C CA . THR A 1 207 ? 13.010 1.927 -6.536 1.00 94.19 207 THR A CA 1
ATOM 1754 C C . THR A 1 207 ? 12.062 2.421 -7.626 1.00 94.19 207 THR A C 1
ATOM 1756 O O . THR A 1 207 ? 12.501 3.136 -8.529 1.00 94.19 207 THR A O 1
ATOM 1759 N N . VAL A 1 208 ? 10.762 2.131 -7.520 1.00 95.69 208 VAL A N 1
ATOM 1760 C CA . VAL A 1 208 ? 9.750 2.639 -8.461 1.00 95.69 208 VAL A CA 1
ATOM 1761 C C . VAL A 1 208 ? 9.675 4.163 -8.421 1.00 95.69 208 VAL A C 1
ATOM 1763 O O . VAL A 1 208 ? 9.698 4.796 -9.471 1.00 95.69 208 VAL A O 1
ATOM 1766 N N . ASN A 1 209 ? 9.689 4.784 -7.239 1.00 96.06 209 ASN A N 1
ATOM 1767 C CA . ASN A 1 209 ? 9.701 6.242 -7.111 1.00 96.06 209 ASN A CA 1
ATOM 1768 C C . ASN A 1 209 ? 10.889 6.882 -7.855 1.00 96.06 209 ASN A C 1
ATOM 1770 O O . ASN A 1 209 ? 10.736 7.936 -8.476 1.00 96.06 209 ASN A O 1
ATOM 1774 N N . GLN A 1 210 ? 12.070 6.257 -7.825 1.00 95.25 210 GLN A N 1
ATOM 1775 C CA . GLN A 1 210 ? 13.230 6.738 -8.574 1.00 95.25 210 GLN A CA 1
ATOM 1776 C C . GLN A 1 210 ? 13.069 6.549 -10.089 1.00 95.25 210 GLN A C 1
ATOM 1778 O O . GLN A 1 210 ? 13.370 7.476 -10.843 1.00 95.25 210 GLN A O 1
ATOM 1783 N N . ILE A 1 211 ? 12.562 5.394 -10.533 1.00 96.00 211 ILE A N 1
ATOM 1784 C CA . ILE A 1 211 ? 12.246 5.139 -11.948 1.00 96.00 211 ILE A CA 1
ATOM 1785 C C . ILE A 1 211 ? 11.256 6.191 -12.454 1.00 96.00 211 ILE A C 1
ATOM 1787 O O . ILE A 1 211 ? 11.520 6.866 -13.447 1.00 96.00 211 ILE A O 1
ATOM 1791 N N . MET A 1 212 ? 10.158 6.409 -11.734 1.00 96.00 212 MET A N 1
ATOM 1792 C CA . MET A 1 212 ? 9.149 7.392 -12.119 1.00 96.00 212 MET A CA 1
ATOM 1793 C C . MET A 1 212 ? 9.698 8.815 -12.114 1.00 96.00 212 MET A C 1
ATOM 1795 O O . MET A 1 212 ? 9.422 9.573 -13.039 1.00 96.00 212 MET A O 1
ATOM 1799 N N . SER A 1 213 ? 10.566 9.164 -11.161 1.00 95.00 213 SER A N 1
ATOM 1800 C CA . SER A 1 213 ? 11.254 10.462 -11.170 1.00 95.00 213 SER A CA 1
ATOM 1801 C C . SER A 1 213 ? 12.120 10.651 -12.423 1.00 95.00 213 SER A C 1
ATOM 1803 O O . SER A 1 213 ? 12.107 11.729 -13.021 1.00 95.00 213 SER A O 1
ATOM 1805 N N . TYR A 1 214 ? 12.840 9.611 -12.862 1.00 96.56 214 TYR A N 1
ATOM 1806 C CA . TYR A 1 214 ? 13.642 9.640 -14.092 1.00 96.56 214 TYR A CA 1
ATOM 1807 C C . TYR A 1 214 ? 12.768 9.874 -15.334 1.00 96.56 214 TYR A C 1
ATOM 1809 O O . TYR A 1 214 ? 13.098 10.700 -16.188 1.00 96.56 214 TYR A O 1
ATOM 1817 N N . TYR A 1 215 ? 11.621 9.198 -15.396 1.00 95.94 215 TYR A N 1
ATOM 1818 C CA . TYR A 1 215 ? 10.642 9.331 -16.475 1.00 95.94 215 TYR A CA 1
ATOM 1819 C C . TYR A 1 215 ? 9.660 10.498 -16.295 1.00 95.94 215 TYR A C 1
ATOM 1821 O O . TYR A 1 215 ? 8.744 10.648 -17.096 1.00 95.94 215 TYR A O 1
ATOM 1829 N N . LYS A 1 216 ? 9.862 11.370 -15.297 1.00 94.75 216 LYS A N 1
ATOM 1830 C CA . LYS A 1 216 ? 8.999 12.533 -15.009 1.00 94.75 216 LYS A CA 1
ATOM 1831 C C . LYS A 1 216 ? 7.522 12.154 -14.849 1.00 94.75 216 LYS A C 1
ATOM 1833 O O . LYS A 1 216 ? 6.643 12.826 -15.383 1.00 94.75 216 LYS A O 1
ATOM 1838 N N . ASP A 1 217 ? 7.288 11.075 -14.112 1.00 90.75 217 ASP A N 1
ATOM 1839 C CA . ASP A 1 217 ? 5.978 10.488 -13.837 1.00 90.75 217 ASP A CA 1
ATOM 1840 C C . ASP A 1 217 ? 5.233 9.978 -15.105 1.00 90.75 217 ASP A C 1
ATOM 1842 O O . ASP A 1 217 ? 4.025 9.753 -15.061 1.00 90.75 217 ASP A O 1
ATOM 1846 N N . ASP A 1 218 ? 5.936 9.754 -16.230 1.00 91.38 218 ASP A N 1
ATOM 1847 C CA . ASP A 1 218 ? 5.390 9.097 -17.432 1.00 91.38 218 ASP A CA 1
ATOM 1848 C C . ASP A 1 218 ? 5.430 7.567 -17.301 1.00 91.38 218 ASP A C 1
ATOM 1850 O O . ASP A 1 218 ? 6.486 6.967 -17.097 1.00 91.38 218 ASP A O 1
ATOM 1854 N N . LEU A 1 219 ? 4.264 6.937 -17.438 1.00 91.25 219 LEU A N 1
ATOM 1855 C CA . LEU A 1 219 ? 4.069 5.495 -17.287 1.00 91.25 219 LEU A CA 1
ATOM 1856 C C . LEU A 1 219 ? 4.388 4.709 -18.558 1.00 91.25 219 LEU A C 1
ATOM 1858 O O . LEU A 1 219 ? 4.644 3.510 -18.472 1.00 91.25 219 LEU A O 1
ATOM 1862 N N . ILE A 1 220 ? 4.377 5.356 -19.728 1.00 92.62 220 ILE A N 1
ATOM 1863 C CA . ILE A 1 220 ? 4.454 4.657 -21.016 1.00 92.62 220 ILE A CA 1
ATOM 1864 C C . ILE A 1 220 ? 5.758 3.866 -21.125 1.00 92.62 220 ILE A C 1
ATOM 1866 O O . ILE A 1 220 ? 5.736 2.664 -21.385 1.00 92.62 220 ILE A O 1
ATOM 1870 N N . GLU A 1 221 ? 6.897 4.525 -20.923 1.00 95.31 221 GLU A N 1
ATOM 1871 C CA . GLU A 1 221 ? 8.195 3.878 -21.123 1.00 95.31 221 GLU A CA 1
ATOM 1872 C C . GLU A 1 221 ? 8.519 2.835 -20.033 1.00 95.31 221 GLU A C 1
ATOM 1874 O O . GLU A 1 221 ? 8.955 1.741 -20.401 1.00 95.31 221 GLU A O 1
ATOM 1879 N N . PRO A 1 222 ? 8.266 3.073 -18.725 1.00 95.75 222 PRO A N 1
ATOM 1880 C CA . PRO A 1 222 ? 8.428 2.038 -17.706 1.00 95.75 222 PRO A CA 1
ATOM 1881 C C . PRO A 1 222 ? 7.626 0.766 -17.976 1.00 95.75 222 PRO A C 1
ATOM 1883 O O . PRO A 1 222 ? 8.190 -0.329 -17.930 1.00 95.75 222 PRO A O 1
ATOM 1886 N N . PHE A 1 223 ? 6.336 0.893 -18.297 1.00 95.12 223 PHE A N 1
ATOM 1887 C CA . PHE A 1 223 ? 5.491 -0.276 -18.539 1.00 95.12 223 PHE A CA 1
ATOM 1888 C C . PHE A 1 223 ? 5.816 -0.972 -19.857 1.00 95.12 223 PHE A C 1
ATOM 1890 O O . PHE A 1 223 ? 5.781 -2.197 -19.921 1.00 95.12 223 PHE A O 1
ATOM 1897 N N . LYS A 1 224 ? 6.250 -0.231 -20.880 1.00 95.81 224 LYS A N 1
ATOM 1898 C CA . LYS A 1 224 ? 6.786 -0.833 -22.104 1.00 95.81 224 LYS A CA 1
ATOM 1899 C C . LYS A 1 224 ? 8.009 -1.709 -21.815 1.00 95.81 224 LYS A C 1
ATOM 1901 O O . LYS A 1 224 ? 8.051 -2.845 -22.277 1.00 95.81 224 LYS A O 1
ATOM 1906 N N . LEU A 1 225 ? 8.977 -1.224 -21.032 1.00 95.81 225 LEU A N 1
ATOM 1907 C CA . LEU A 1 225 ? 10.162 -2.011 -20.658 1.00 95.81 225 LEU A CA 1
ATOM 1908 C C . LEU A 1 225 ? 9.801 -3.248 -19.826 1.00 95.81 225 LEU A C 1
ATOM 1910 O O . LEU A 1 225 ? 10.393 -4.313 -20.014 1.00 95.81 225 LEU A O 1
ATOM 1914 N N . TYR A 1 226 ? 8.826 -3.109 -18.927 1.00 95.31 226 TYR A N 1
ATOM 1915 C CA . TYR A 1 226 ? 8.281 -4.209 -18.136 1.00 95.31 226 TYR A CA 1
ATOM 1916 C C . TYR A 1 226 ? 7.619 -5.281 -19.018 1.00 95.31 226 TYR A C 1
ATOM 1918 O O . TYR A 1 226 ? 7.952 -6.462 -18.913 1.00 95.31 226 TYR A O 1
ATOM 1926 N N . HIS A 1 227 ? 6.764 -4.883 -19.965 1.00 95.06 227 HIS A N 1
ATOM 1927 C CA . HIS A 1 227 ? 6.129 -5.805 -20.913 1.00 95.06 227 HIS A CA 1
ATOM 1928 C C . HIS A 1 227 ? 7.136 -6.455 -21.861 1.00 95.06 227 HIS A C 1
ATOM 1930 O O . HIS A 1 227 ? 7.032 -7.645 -22.145 1.00 95.06 227 HIS A O 1
ATOM 1936 N N . GLU A 1 228 ? 8.133 -5.712 -22.347 1.00 95.38 228 GLU A N 1
ATOM 1937 C CA . GLU A 1 228 ? 9.221 -6.266 -23.161 1.00 95.38 228 GLU A CA 1
ATOM 1938 C C . GLU A 1 228 ? 10.008 -7.331 -22.391 1.00 95.38 228 GLU A C 1
ATOM 1940 O O . GLU A 1 228 ? 10.245 -8.417 -22.916 1.00 95.38 228 GLU A O 1
ATOM 1945 N N . TRP A 1 229 ? 10.368 -7.059 -21.133 1.00 94.25 229 TRP A N 1
ATOM 1946 C CA . TRP A 1 229 ? 11.035 -8.031 -20.265 1.00 94.25 229 TRP A CA 1
ATOM 1947 C C . TRP A 1 229 ? 10.224 -9.318 -20.088 1.00 94.25 229 TRP A C 1
ATOM 1949 O O . TRP A 1 229 ? 10.777 -10.416 -20.218 1.00 94.25 229 TRP A O 1
ATOM 1959 N N . PHE A 1 230 ? 8.918 -9.190 -19.851 1.00 93.69 230 PHE A N 1
ATOM 1960 C CA . PHE A 1 230 ? 8.023 -10.335 -19.727 1.00 93.69 230 PHE A CA 1
ATOM 1961 C C . PHE A 1 230 ? 7.940 -11.135 -21.036 1.00 93.69 230 PHE A C 1
ATOM 1963 O O . PHE A 1 230 ? 8.174 -12.344 -21.049 1.00 93.69 230 PHE A O 1
ATOM 1970 N N . ASN A 1 231 ? 7.712 -10.452 -22.162 1.00 93.94 231 ASN A N 1
ATOM 1971 C CA . ASN A 1 231 ? 7.585 -11.062 -23.491 1.00 93.94 231 ASN A CA 1
ATOM 1972 C C . ASN A 1 231 ? 8.884 -11.715 -23.992 1.00 93.94 231 ASN A C 1
ATOM 1974 O O . ASN A 1 231 ? 8.849 -12.672 -24.766 1.00 93.94 231 ASN A O 1
ATOM 1978 N N . GLU A 1 232 ? 10.047 -11.237 -23.545 1.00 93.75 232 GLU A N 1
ATOM 1979 C CA . GLU A 1 232 ? 11.347 -11.865 -23.808 1.00 93.75 232 GLU A CA 1
ATOM 1980 C C . GLU A 1 232 ? 11.577 -13.153 -22.994 1.00 93.75 232 GLU A C 1
ATOM 1982 O O . GLU A 1 232 ? 12.583 -13.844 -23.209 1.00 93.75 232 GLU A O 1
ATOM 1987 N N . GLY A 1 233 ? 10.650 -13.490 -22.092 1.00 90.56 233 GLY A N 1
ATOM 1988 C CA . GLY A 1 233 ? 10.678 -14.671 -21.237 1.00 90.56 233 GLY A CA 1
ATOM 1989 C C . GLY A 1 233 ? 11.461 -14.474 -19.943 1.00 90.56 233 GLY A C 1
ATOM 1990 O O . GLY A 1 233 ? 12.007 -15.450 -19.436 1.00 90.56 233 GLY A O 1
ATOM 1991 N N . MET A 1 234 ? 11.574 -13.233 -19.445 1.00 90.19 234 MET A N 1
ATOM 1992 C CA . MET A 1 234 ? 12.195 -12.908 -18.149 1.00 90.19 234 MET A CA 1
ATOM 1993 C C . MET A 1 234 ? 13.613 -13.494 -17.980 1.00 90.19 234 MET A C 1
ATOM 1995 O O . MET A 1 234 ? 14.005 -13.954 -16.911 1.00 90.19 234 MET A O 1
ATOM 1999 N N . LYS A 1 235 ? 14.403 -13.505 -19.065 1.00 88.75 235 LYS A N 1
ATOM 2000 C CA . LYS A 1 235 ? 15.727 -14.166 -19.131 1.00 88.75 235 LYS A CA 1
ATOM 2001 C C . LYS A 1 235 ? 16.782 -13.568 -18.199 1.00 88.75 235 LYS A C 1
ATOM 2003 O O . LYS A 1 235 ? 17.786 -14.215 -17.913 1.00 88.75 235 LYS A O 1
ATOM 2008 N N . GLU A 1 236 ? 16.586 -12.324 -17.785 1.00 88.12 236 GLU A N 1
ATOM 2009 C CA . GLU A 1 236 ? 17.415 -11.617 -16.815 1.00 88.12 236 GLU A CA 1
ATOM 2010 C C . GLU A 1 236 ? 16.512 -10.909 -15.793 1.00 88.12 236 GLU A C 1
ATOM 2012 O O . GLU A 1 236 ? 15.357 -10.644 -16.120 1.00 88.12 236 GLU A O 1
ATOM 2017 N N . PRO A 1 237 ? 17.015 -10.534 -14.603 1.00 88.69 237 PRO A N 1
ATOM 2018 C CA . PRO A 1 237 ? 16.227 -9.776 -13.630 1.00 88.69 237 PRO A CA 1
ATOM 2019 C C . PRO A 1 237 ? 15.726 -8.436 -14.186 1.00 88.69 237 PRO A C 1
ATOM 2021 O O . PRO A 1 237 ? 16.491 -7.711 -14.839 1.00 88.69 237 PRO A O 1
ATOM 2024 N N . LEU A 1 238 ? 14.477 -8.068 -13.884 1.00 91.06 238 LEU A N 1
ATOM 2025 C CA . LEU A 1 238 ? 13.802 -6.889 -14.448 1.00 91.06 238 LEU A CA 1
ATOM 2026 C C . LEU A 1 238 ? 14.575 -5.591 -14.189 1.00 91.06 238 LEU A C 1
ATOM 2028 O O . LEU A 1 238 ? 14.670 -4.729 -15.064 1.00 91.06 238 LEU A O 1
ATOM 2032 N N . ILE A 1 239 ? 15.207 -5.470 -13.017 1.00 90.19 239 ILE A N 1
ATOM 2033 C CA . ILE A 1 239 ? 15.997 -4.291 -12.631 1.00 90.19 239 ILE A CA 1
ATOM 2034 C C . ILE A 1 239 ? 17.081 -3.942 -13.666 1.00 90.19 239 ILE A C 1
ATOM 2036 O O . ILE A 1 239 ? 17.463 -2.780 -13.812 1.00 90.19 239 ILE A O 1
ATOM 2040 N N . ARG A 1 240 ? 17.548 -4.921 -14.461 1.00 90.25 240 ARG A N 1
ATOM 2041 C CA . ARG A 1 240 ? 18.511 -4.679 -15.544 1.00 90.25 240 ARG A CA 1
ATOM 2042 C C . ARG A 1 240 ? 17.971 -3.772 -16.644 1.00 90.25 240 ARG A C 1
ATOM 2044 O O . ARG A 1 240 ? 18.752 -2.971 -17.158 1.00 90.25 240 ARG A O 1
ATOM 2051 N N . LYS A 1 241 ? 16.672 -3.845 -16.955 1.00 92.94 241 LYS A N 1
ATOM 2052 C CA . LYS A 1 241 ? 16.006 -2.945 -17.911 1.00 92.94 241 LYS A CA 1
ATOM 2053 C C . LYS A 1 241 ? 15.971 -1.499 -17.414 1.00 92.94 241 LYS A C 1
ATOM 2055 O O . LYS A 1 241 ? 15.897 -0.599 -18.236 1.00 92.94 241 LYS A O 1
ATOM 2060 N N . PHE A 1 242 ? 16.096 -1.272 -16.103 1.00 93.38 242 PHE A N 1
ATOM 2061 C CA . PHE A 1 242 ? 16.015 0.051 -15.473 1.00 93.38 242 PHE A CA 1
ATOM 2062 C C . PHE A 1 242 ? 17.355 0.623 -14.999 1.00 93.38 242 PHE A C 1
ATOM 2064 O O . PHE A 1 242 ? 17.386 1.714 -14.435 1.00 93.38 242 PHE A O 1
ATOM 2071 N N . LYS A 1 243 ? 18.487 -0.049 -15.247 1.00 90.62 243 LYS A N 1
ATOM 2072 C CA . LYS A 1 243 ? 19.817 0.379 -14.762 1.00 90.62 243 LYS A CA 1
ATOM 2073 C C . LYS A 1 243 ? 20.189 1.826 -15.101 1.00 90.62 243 LYS A C 1
ATOM 2075 O O . LYS A 1 243 ? 20.958 2.449 -14.375 1.00 90.62 243 LYS A O 1
ATOM 2080 N N . HIS A 1 244 ? 19.694 2.370 -16.209 1.00 92.12 244 HIS A N 1
ATOM 2081 C CA . HIS A 1 244 ? 19.941 3.761 -16.603 1.00 92.12 244 HIS A CA 1
ATOM 2082 C C . HIS A 1 244 ? 19.216 4.797 -15.733 1.00 92.12 244 HIS A C 1
ATOM 2084 O O . HIS A 1 244 ? 19.637 5.948 -15.747 1.00 92.12 244 HIS A O 1
ATOM 2090 N N . CYS A 1 245 ? 18.198 4.400 -14.962 1.00 92.19 245 CYS A N 1
ATOM 2091 C CA . CYS A 1 245 ? 17.451 5.272 -14.045 1.00 92.19 245 CYS A CA 1
ATOM 2092 C C . CYS A 1 245 ? 18.208 5.567 -12.735 1.00 92.19 245 CYS A C 1
ATOM 2094 O O . CYS A 1 245 ? 17.817 6.453 -11.977 1.00 92.19 245 CYS A O 1
ATOM 2096 N N . PHE A 1 246 ? 19.286 4.825 -12.459 1.00 85.81 246 PHE A N 1
ATOM 2097 C CA . PHE A 1 246 ? 20.033 4.883 -11.196 1.00 85.81 246 PHE A CA 1
ATOM 2098 C C . PHE A 1 246 ? 21.419 5.536 -11.323 1.00 85.81 246 PHE A C 1
ATOM 2100 O O . PHE A 1 246 ? 22.253 5.380 -10.433 1.00 85.81 246 PHE A O 1
ATOM 2107 N N . LYS A 1 247 ? 21.680 6.233 -12.436 1.00 72.12 247 LYS A N 1
ATOM 2108 C CA . LYS A 1 247 ? 22.968 6.878 -12.738 1.00 72.12 247 LYS A CA 1
ATOM 2109 C C . LYS A 1 247 ? 23.023 8.339 -12.317 1.00 72.12 247 LYS A C 1
ATOM 2111 O O . LYS A 1 247 ? 21.984 9.022 -12.436 1.00 72.12 247 LYS A O 1
#

Secondary structure (DSSP, 8-state):
-PPP-PEEEEE-SSHHHHHHHHHHHHHHHTTHHHHHHHHHHHH---S--SEEEEE-HHHIIIII---SSSEEEETTEEEE---HHHHHHHHHHHTTT-HHHHHHHHHHHHHHHHHHHHHHHHTT-TTS----TTS-THHHHHHHHHHHHHHHS-HHHHHHHHHHHHHHHHHH-----TTTGGG-STTHHHHS-HHHHHHHHHHHHHHHHHHHHHTTT--HHHHHHHHHHHHTTS-S-GGGGGGGGG-

Solvent-accessible surface area (backbone atoms only — not comparable to full-atom values): 13899 Å² total; per-residue (Å²): 130,83,77,90,68,64,39,84,40,81,52,62,98,49,69,66,65,47,62,78,25,41,67,48,47,52,56,48,62,76,39,48,66,63,49,50,53,50,39,38,75,76,43,52,38,77,62,72,54,56,27,41,34,43,32,46,50,66,50,40,27,69,69,77,36,83,44,93,55,39,59,51,65,55,94,51,31,36,37,34,46,59,44,61,70,57,54,51,51,50,53,31,59,64,55,71,59,42,61,74,62,45,52,49,45,73,77,38,44,70,58,50,54,49,32,52,57,42,20,50,63,41,70,55,19,70,75,61,72,95,69,64,68,88,36,68,44,31,62,60,57,4,44,24,47,41,46,32,40,68,75,72,42,55,70,69,56,35,53,50,49,57,49,52,39,52,48,53,49,69,72,63,75,61,91,75,52,89,75,49,53,66,62,36,26,54,63,41,79,78,73,48,52,73,58,55,47,55,45,48,51,34,48,21,23,53,52,41,50,41,45,32,59,67,50,70,72,47,61,67,66,61,48,49,54,51,50,49,41,54,75,69,63,55,83,60,66,70,65,65,82,48,54,80,53,77,113

Foldseek 3Di:
DPDQDAAEAEDEPDPVLCVLLVVLVVVLVVCVVVLVVLCVVQFVLVDFQNYEYAYAQCCQCPPVHVFNAQFADDPSYTGHHRRLVVVLVVQCVLLVNPPLLSVLCVVCVSLVSSLSNSLRRNLSGPLDDPDDQFFLCLQSLLCSNLRSLVRVDDPVSSVSLLVSLVVLLVVVPDPDDLVVSRVPGNVCRVPPDPSVVSNNSSVSNNLNVLLCVLVVNDPVVVSVLVVVCVVVPVPDHSSVSVVVSVD

Organism: Alteracholeplasma palmae (strain ATCC 49389 / J233) (NCBI:txid1318466)

Mean predicted aligned error: 4.76 Å